Protein AF-A0A7S0RAH4-F1 (afdb_monomer)

Foldseek 3Di:
DVVVVVPPDPDDPVNVVVVVVVVVVVVVVVVPDDDPPPVVVVVVVVVVVVVVVVVVVVVLVLFAEQDQPDPLAFEEEQEPCQAALNLLLLQVSQVVRHAYEYEYQPPWGDPLSVVLSVVSHDPSRYHYDNDQLLPLVSLLSNLVSYPGQEYEYPFADDQQVVCQVPLVRRLSRQAVSLVSNLVSCVVNVHQYYEAEAAPLQLPDFPDPPDDPPRHRDHDTSNSVSRVNSVVVLVVSCVVPVSHFYHYDHDWAEADFDPVRSGHGDTDLVCLVSDDQRSLVVCCVVVVDVDRDQDFQCDPDPRSGDDTDYDYSNVVSVVVVVCVSPRDDDPDPPPDD

Solvent-accessible surface area (backbone atoms only — not comparable to full-atom values): 19051 Å² total; per-residue (Å²): 122,79,73,73,72,74,65,86,60,91,77,51,70,70,61,53,54,53,50,50,55,54,48,52,51,52,55,63,58,52,76,77,54,78,98,58,65,70,66,52,52,53,50,51,51,50,50,49,51,52,46,52,52,50,50,55,49,50,64,56,67,71,48,71,65,49,70,44,85,43,97,88,32,45,23,31,34,29,30,22,20,28,28,54,67,27,26,53,39,51,38,50,44,40,74,76,47,23,17,38,43,30,31,30,64,54,87,77,31,31,73,65,40,45,50,42,38,56,70,73,39,58,90,66,29,62,45,81,44,82,45,52,54,82,40,48,70,59,45,38,51,52,40,74,42,37,76,50,58,33,37,39,45,50,53,54,83,83,41,63,70,57,14,71,78,40,40,70,60,34,33,44,48,32,24,52,20,43,50,35,51,54,52,26,28,62,78,56,72,39,42,33,39,39,40,64,51,41,50,48,25,32,41,81,68,94,62,82,81,81,56,94,82,51,68,71,51,39,82,47,42,45,22,42,17,44,45,53,29,50,48,54,54,50,57,50,33,72,76,33,84,80,38,35,76,45,77,45,58,47,72,45,73,40,73,54,45,92,87,70,69,46,56,73,71,71,57,81,92,47,50,88,60,50,54,71,67,54,42,52,51,33,32,76,71,65,78,35,98,65,78,82,78,91,57,63,79,42,101,46,98,79,13,40,84,86,79,65,77,44,48,47,63,64,55,35,50,52,52,53,51,44,73,74,47,80,73,79,79,77,78,81,82,88,77,130

Organism: NCBI:txid1411642

Secondary structure (DSSP, 8-state):
--SGGGG-S---HHHHHHHHHHHHHHHHHHTTS-S-HHHHHHHHHHHHHHHHHHHHHHHHTT-PPPPPSSTT--EEEEETTTSHHHHHHHHHHHHTT-EEEEEE-SSS--HHHHHHHHHHSPTTSEEEEE--TT-HHHHHHHHHHS--SEEEE------HHHHHH-HHHHIIIIIIHHHHHHHHHHHTT--EEEEE--GGGG-S-SSSS--TTS-----SHHHHHHHHHHHHHHHHHHH-TT-EEEEE---EEE-B-TTSS-B----GGGGGGS-HHHHHHHHHTTSSSSPPPS-S-SSSTTSSPP--EEEHHHHHHHHHHHHH---PPPPP----

InterPro domains:
  IPR001509 NAD-dependent epimerase/dehydratase [PF01370] (76-329)
  IPR005886 UDP-glucose 4-epimerase [TIGR01179] (76-321)
  IPR036291 NAD(P)-binding domain superfamily [SSF51735] (74-328)

pLDDT: mean 84.67, std 19.69, range [25.89, 98.81]

Mean predicted aligned error: 11.7 Å

Sequence (336 aa):
MRLVRALRGQFSVRKLNRRWRQMQALIKASEKSGPRWTVQVGTVLLCVVLFVYAYSNTLSAGYGPLAPSSPQHMHVLVTGCAGFIGSHASLRLLEDGHAVTCVDNFSRGNKGAVRAVKKAAKPGRFQFVEADLGHYHEVESIFKSTQVDLVVHFAAVAYVGESMANPVQYYHNITANTVHVVKAMQAADVRRLIYSSTCATYGNPEILPITELTPTLPINPYGKAKLAAEQVVRDYAASNPDFKAAVLRYFNVYGADPAGRLGEYPQPELRSQGRISGACFDAALGFIDSLTIMGTQFPTRDGTCVRDYVHVTDLVDAHVTVAGHPSHPPPPSSLS

Radius of gyration: 24.49 Å; Cα contacts (8 Å, |Δi|>4): 477; chains: 1; bounding box: 43×86×6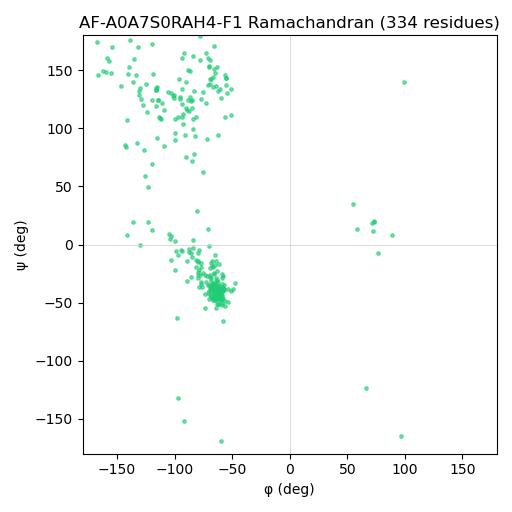4 Å

Structure (mmCIF, N/CA/C/O backbone):
data_AF-A0A7S0RAH4-F1
#
_entry.id   AF-A0A7S0RAH4-F1
#
loop_
_atom_site.group_PDB
_atom_site.id
_atom_site.type_symbol
_atom_site.label_atom_id
_atom_site.label_alt_id
_atom_site.label_comp_id
_atom_site.label_asym_id
_atom_site.label_entity_id
_atom_site.label_seq_id
_atom_site.pdbx_PDB_ins_code
_atom_site.Cartn_x
_atom_site.Cartn_y
_atom_site.Cartn_z
_atom_site.occupancy
_atom_site.B_iso_or_equiv
_atom_site.auth_seq_id
_atom_site.auth_comp_id
_atom_site.auth_asym_id
_atom_site.auth_atom_id
_atom_site.pdbx_PDB_model_num
ATOM 1 N N . MET A 1 1 ? -17.457 29.150 36.248 1.00 36.09 1 MET A N 1
ATOM 2 C CA . MET A 1 1 ? -18.452 28.140 35.800 1.00 36.09 1 MET A CA 1
ATOM 3 C C . MET A 1 1 ? -19.428 28.593 34.700 1.00 36.09 1 MET A C 1
ATOM 5 O O . MET A 1 1 ? -19.844 27.736 33.933 1.00 36.09 1 MET A O 1
ATOM 9 N N . ARG A 1 2 ? -19.771 29.885 34.524 1.00 25.89 2 ARG A N 1
ATOM 10 C CA . ARG A 1 2 ? -20.615 30.338 33.384 1.00 25.89 2 ARG A CA 1
ATOM 11 C C . ARG A 1 2 ? -19.888 30.435 32.025 1.00 25.89 2 ARG A C 1
ATOM 13 O O . ARG A 1 2 ? -20.542 30.360 30.995 1.00 25.89 2 ARG A O 1
ATOM 20 N N . LEU A 1 3 ? -18.552 30.513 32.010 1.00 27.61 3 LEU A N 1
ATOM 21 C CA . LEU A 1 3 ? -17.752 30.635 30.776 1.00 27.61 3 LEU A CA 1
ATOM 22 C C . LEU A 1 3 ? -17.587 29.307 30.004 1.00 27.61 3 LEU A C 1
ATOM 24 O O . LEU A 1 3 ? -17.430 29.309 28.789 1.00 27.61 3 LEU A O 1
ATOM 28 N N . VAL A 1 4 ? -17.673 28.166 30.697 1.00 29.66 4 VAL A N 1
ATOM 29 C CA . VAL A 1 4 ? -17.422 26.829 30.120 1.00 29.66 4 VAL A CA 1
ATOM 30 C C . VAL A 1 4 ? -18.630 26.302 29.327 1.00 29.66 4 VAL A C 1
ATOM 32 O O . VAL A 1 4 ? -18.470 25.520 28.395 1.00 29.66 4 VAL A O 1
ATOM 35 N N . ARG A 1 5 ? -19.850 26.785 29.610 1.00 28.94 5 ARG A N 1
ATOM 36 C CA . ARG A 1 5 ? -21.063 26.399 28.860 1.00 28.94 5 ARG A CA 1
ATOM 37 C C . ARG A 1 5 ? -21.199 27.081 27.491 1.00 28.94 5 ARG A C 1
ATOM 39 O O . ARG A 1 5 ? -21.952 26.587 26.660 1.00 28.94 5 ARG A O 1
ATOM 46 N N . ALA A 1 6 ? -20.461 28.159 27.221 1.00 32.00 6 ALA A N 1
ATOM 47 C CA . ALA A 1 6 ? -20.596 28.938 25.984 1.00 32.00 6 ALA A CA 1
ATOM 48 C C . ALA A 1 6 ? -19.797 28.388 24.779 1.00 32.00 6 ALA A C 1
ATOM 50 O O . ALA A 1 6 ? -19.883 28.945 23.687 1.00 32.00 6 ALA A O 1
ATOM 51 N N . LEU A 1 7 ? -19.014 27.314 24.949 1.00 35.41 7 LEU A N 1
ATOM 52 C CA . LEU A 1 7 ? -18.057 26.837 23.935 1.00 35.41 7 LEU A CA 1
ATOM 53 C C . LEU A 1 7 ? -18.511 25.603 23.129 1.00 35.41 7 LEU A C 1
ATOM 55 O O . LEU A 1 7 ? -17.747 25.111 22.307 1.00 35.41 7 LEU A O 1
ATOM 59 N N . ARG A 1 8 ? -19.758 25.134 23.278 1.00 32.84 8 ARG A N 1
ATOM 60 C CA . ARG A 1 8 ? -20.316 23.984 22.524 1.00 32.84 8 ARG A CA 1
ATOM 61 C C . ARG A 1 8 ? -20.795 24.313 21.093 1.00 32.84 8 ARG A C 1
ATOM 63 O O . ARG A 1 8 ? -21.714 23.678 20.590 1.00 32.84 8 ARG A O 1
ATOM 70 N N . GLY A 1 9 ? -20.210 25.307 20.429 1.00 38.31 9 GLY A N 1
ATOM 71 C CA . GLY A 1 9 ? -20.523 25.625 19.030 1.00 38.31 9 GLY A CA 1
ATOM 72 C C . GLY A 1 9 ? -19.397 25.180 18.102 1.00 38.31 9 GLY A C 1
ATOM 73 O O . GLY A 1 9 ? -18.248 25.520 18.362 1.00 38.31 9 GLY A O 1
ATOM 74 N N . GLN A 1 10 ? -19.710 24.465 17.015 1.00 44.38 10 GLN A N 1
ATOM 75 C CA . GLN A 1 10 ? -18.749 24.125 15.955 1.00 44.38 10 GLN A CA 1
ATOM 76 C C . GLN A 1 10 ? -18.008 25.388 15.479 1.00 44.38 10 GLN A C 1
ATOM 78 O O . GLN A 1 10 ? -18.588 26.296 14.871 1.00 44.38 10 GLN A O 1
ATOM 83 N N . PHE A 1 11 ? -16.711 25.473 15.771 1.00 47.88 11 PHE A N 1
ATOM 84 C CA . PHE A 1 11 ? -15.881 26.590 15.343 1.00 47.88 11 PHE A CA 1
ATOM 85 C C . PHE A 1 11 ? -15.390 26.348 13.913 1.00 47.88 11 PHE A C 1
ATOM 87 O O . PHE A 1 11 ? -14.521 25.525 13.661 1.00 47.88 11 PHE A O 1
ATOM 94 N N . SER A 1 12 ? -15.931 27.105 12.957 1.00 50.56 12 SER A N 1
ATOM 95 C CA . SER A 1 12 ? -15.357 27.198 11.610 1.00 50.56 12 SER A CA 1
ATOM 96 C C . SER A 1 12 ? -13.961 27.834 11.675 1.00 50.56 12 SER A C 1
ATOM 98 O O . SER A 1 12 ? -13.792 28.879 12.311 1.00 50.56 12 SER A O 1
ATOM 100 N N . VAL A 1 13 ? -12.989 27.273 10.946 1.00 46.00 13 VAL A N 1
ATOM 101 C CA . VAL A 1 13 ? -11.612 27.796 10.785 1.00 46.00 13 VAL A CA 1
ATOM 102 C C . VAL A 1 13 ? -11.598 29.299 10.450 1.00 46.00 13 VAL A C 1
ATOM 104 O O . VAL A 1 13 ? -10.759 30.054 10.942 1.00 46.00 13 VAL A O 1
ATOM 107 N N . ARG A 1 14 ? -12.600 29.790 9.703 1.00 47.66 14 ARG A N 1
ATOM 108 C CA . ARG A 1 14 ? -12.765 31.223 9.393 1.00 47.66 14 ARG A CA 1
ATOM 109 C C . ARG A 1 14 ? -13.044 32.089 10.631 1.00 47.66 14 ARG A C 1
ATOM 111 O O . ARG A 1 14 ? -12.524 33.201 10.721 1.00 47.66 14 ARG A O 1
ATOM 118 N N . LYS A 1 15 ? -13.832 31.604 11.600 1.00 51.72 15 LYS A N 1
ATOM 119 C CA . LYS A 1 15 ? -14.081 32.310 12.875 1.00 51.72 15 LYS A CA 1
ATOM 120 C C . LYS A 1 15 ? -12.837 32.306 13.767 1.00 51.72 15 LYS A C 1
ATOM 122 O O . LYS A 1 15 ? -12.588 33.305 14.441 1.00 51.72 15 LYS A O 1
ATOM 127 N N . LEU A 1 16 ? -12.050 31.228 13.731 1.00 51.34 16 LEU A N 1
ATOM 128 C CA . LEU A 1 16 ? -10.800 31.111 14.484 1.00 51.34 16 LEU A CA 1
ATOM 129 C C . LEU A 1 16 ? -9.746 32.109 13.975 1.00 51.34 16 LEU A C 1
ATOM 131 O O . LEU A 1 16 ? -9.209 32.888 14.759 1.00 51.34 16 LEU A O 1
ATOM 135 N N . ASN A 1 17 ? -9.563 32.197 12.653 1.00 56.25 17 ASN A N 1
ATOM 136 C CA . ASN A 1 17 ? -8.647 33.160 12.028 1.00 56.25 17 ASN A CA 1
ATOM 137 C C . ASN A 1 17 ? -9.041 34.621 12.293 1.00 56.25 17 ASN A C 1
ATOM 139 O O . ASN A 1 17 ? -8.177 35.477 12.483 1.00 56.25 17 ASN A O 1
ATOM 143 N N . ARG A 1 18 ? -10.343 34.928 12.348 1.00 61.72 18 ARG A N 1
ATOM 144 C CA . ARG A 1 18 ? -10.825 36.275 12.697 1.00 61.72 18 ARG A CA 1
ATOM 145 C C . ARG A 1 18 ? -10.522 36.630 14.157 1.00 61.72 18 ARG A C 1
ATOM 147 O O . ARG A 1 18 ? -10.090 37.749 14.423 1.00 61.72 18 ARG A O 1
ATOM 154 N N . ARG A 1 19 ? -10.697 35.681 15.083 1.00 62.91 19 ARG A N 1
ATOM 155 C CA . ARG A 1 19 ? -10.338 35.856 16.500 1.00 62.91 19 ARG A CA 1
ATOM 156 C C . ARG A 1 19 ? -8.827 35.988 16.700 1.00 62.91 19 ARG A C 1
ATOM 158 O O . ARG A 1 19 ? -8.411 36.817 17.499 1.00 62.91 19 ARG A O 1
ATOM 165 N N . TRP A 1 20 ? -8.015 35.268 15.924 1.00 59.72 20 TRP A N 1
ATOM 166 C CA . TRP A 1 20 ? -6.555 35.410 15.940 1.00 59.72 20 TRP A CA 1
ATOM 167 C C . TRP A 1 20 ? -6.098 36.818 15.538 1.00 59.72 20 TRP A C 1
ATOM 169 O O . TRP A 1 20 ? -5.292 37.427 16.235 1.00 59.72 20 TRP A O 1
ATOM 179 N N . ARG A 1 21 ? -6.677 37.396 14.475 1.00 69.88 21 ARG A N 1
ATOM 180 C CA . ARG A 1 21 ? -6.375 38.783 14.071 1.00 69.88 21 ARG A CA 1
ATOM 181 C C . ARG A 1 21 ? -6.783 39.808 15.133 1.00 69.88 21 ARG A C 1
ATOM 183 O O . ARG A 1 21 ? -6.038 40.752 15.378 1.00 69.88 21 ARG A O 1
ATOM 190 N N . GLN A 1 22 ? -7.933 39.614 15.784 1.00 64.06 22 GLN A N 1
ATOM 191 C CA . GLN A 1 22 ? -8.356 40.461 16.908 1.00 64.06 22 GLN A CA 1
ATOM 192 C C . GLN A 1 22 ? -7.401 40.336 18.104 1.00 64.06 22 GLN A C 1
ATOM 194 O O . GLN A 1 22 ? -7.089 41.333 18.745 1.00 64.06 22 GLN A O 1
ATOM 199 N N . MET A 1 23 ? -6.885 39.135 18.365 1.00 58.66 23 MET A N 1
ATOM 200 C CA . MET A 1 23 ? -5.932 38.890 19.446 1.00 58.66 23 MET A CA 1
ATOM 201 C C . MET A 1 23 ? -4.558 39.511 19.162 1.00 58.66 23 MET A C 1
ATOM 203 O O . MET A 1 23 ? -3.987 40.140 20.045 1.00 58.66 23 MET A O 1
ATOM 207 N N . GLN A 1 24 ? -4.068 39.446 17.919 1.00 66.81 24 GLN A N 1
ATOM 208 C CA . GLN A 1 24 ? -2.845 40.149 17.513 1.00 66.81 24 GLN A CA 1
ATOM 209 C C . GLN A 1 24 ? -2.966 41.673 17.647 1.00 66.81 24 GLN A C 1
ATOM 211 O O . GLN A 1 24 ? -2.002 42.337 18.025 1.00 66.81 24 GLN A O 1
ATOM 216 N N . ALA A 1 25 ? -4.151 42.231 17.384 1.00 67.31 25 ALA A N 1
ATOM 217 C CA . ALA A 1 25 ? -4.410 43.653 17.594 1.00 67.31 25 ALA A CA 1
ATOM 218 C C . ALA A 1 25 ? -4.370 44.038 19.086 1.00 67.31 25 ALA A C 1
ATOM 220 O O . ALA A 1 25 ? -3.831 45.088 19.424 1.00 67.31 25 ALA A O 1
ATOM 221 N N . LEU A 1 26 ? -4.879 43.180 19.978 1.00 58.69 26 LEU A N 1
ATOM 222 C CA . LEU A 1 26 ? -4.820 43.396 21.429 1.00 58.69 26 LEU A CA 1
ATOM 223 C C . LEU A 1 26 ? -3.389 43.290 21.980 1.00 58.69 26 LEU A C 1
ATOM 225 O O . LEU A 1 26 ? -3.010 44.104 22.816 1.00 58.69 26 LEU A O 1
ATOM 229 N N . ILE A 1 27 ? -2.583 42.354 21.465 1.00 60.25 27 ILE A N 1
ATOM 230 C CA . ILE A 1 27 ? -1.160 42.209 21.827 1.00 60.25 27 ILE A CA 1
ATOM 231 C C . ILE A 1 27 ? -0.364 43.457 21.405 1.00 60.25 27 ILE A C 1
ATOM 233 O O . ILE A 1 27 ? 0.370 44.025 22.211 1.00 60.25 27 ILE A O 1
ATOM 237 N N . LYS A 1 28 ? -0.583 43.961 20.182 1.00 62.81 28 LYS A N 1
ATOM 238 C CA . LYS A 1 28 ? 0.038 45.216 19.715 1.00 62.81 28 LYS A CA 1
ATOM 239 C C . LYS A 1 28 ? -0.413 46.446 20.507 1.00 62.81 28 LYS A C 1
ATOM 241 O O . LYS A 1 28 ? 0.347 47.399 20.651 1.00 62.81 28 LYS A O 1
ATOM 246 N N . ALA A 1 29 ? -1.651 46.458 21.003 1.00 58.03 29 ALA A N 1
ATOM 247 C CA . ALA A 1 29 ? -2.152 47.551 21.833 1.00 58.03 29 ALA A CA 1
ATOM 248 C C . ALA A 1 29 ? -1.536 47.540 23.244 1.00 58.03 29 ALA A C 1
ATOM 250 O O . ALA A 1 29 ? -1.323 48.611 23.811 1.00 58.03 29 ALA A O 1
ATOM 251 N N . SER A 1 30 ? -1.207 46.363 23.796 1.00 54.47 30 SER A N 1
ATOM 252 C CA . SER A 1 30 ? -0.588 46.250 25.124 1.00 54.47 30 SER A CA 1
ATOM 253 C C . SER A 1 30 ? 0.883 46.672 25.172 1.00 54.47 30 SER A C 1
ATOM 255 O O . SER A 1 30 ? 1.326 47.144 26.215 1.00 54.47 30 SER A O 1
ATOM 257 N N . GLU A 1 31 ? 1.616 46.592 24.056 1.00 57.03 31 GLU A N 1
ATOM 258 C CA . GLU A 1 31 ? 3.021 47.039 23.961 1.00 57.03 31 GLU A CA 1
ATOM 259 C C . GLU A 1 31 ? 3.196 48.560 24.149 1.00 57.03 31 GLU A C 1
ATOM 261 O O . GLU A 1 31 ? 4.295 49.022 24.447 1.00 57.03 31 GLU A O 1
ATOM 266 N N . LYS A 1 32 ? 2.124 49.359 24.019 1.00 55.84 32 LYS A N 1
ATOM 267 C CA . LYS A 1 32 ? 2.171 50.827 24.170 1.00 55.84 32 LYS A CA 1
ATOM 268 C C . LYS A 1 32 ? 1.987 51.337 25.605 1.00 55.84 32 LYS A C 1
ATOM 270 O O . LYS A 1 32 ? 2.117 52.537 25.831 1.00 55.84 32 LYS A O 1
ATOM 275 N N . SER A 1 33 ? 1.680 50.476 26.573 1.00 50.44 33 SER A N 1
ATOM 276 C CA . SER A 1 33 ? 1.433 50.875 27.966 1.00 50.44 33 SER A CA 1
ATOM 277 C C . SER A 1 33 ? 2.510 50.317 28.899 1.00 50.44 33 SER A C 1
ATOM 279 O O . SER A 1 33 ? 2.719 49.109 28.922 1.00 50.44 33 SER A O 1
ATOM 281 N N . GLY A 1 34 ? 3.171 51.197 29.664 1.00 55.34 34 GLY A N 1
ATOM 282 C CA . GLY A 1 34 ? 4.210 50.870 30.655 1.00 55.34 34 GLY A CA 1
ATOM 283 C C . GLY A 1 34 ? 3.766 49.939 31.806 1.00 55.34 34 GLY A C 1
ATOM 284 O O . GLY A 1 34 ? 2.707 49.316 31.757 1.00 55.34 34 GLY A O 1
ATOM 285 N N . PRO A 1 35 ? 4.592 49.785 32.856 1.00 51.91 35 PRO A N 1
ATOM 286 C CA . PRO A 1 35 ? 5.020 48.493 33.377 1.00 51.91 35 PRO A CA 1
ATOM 287 C C . PRO A 1 35 ? 3.904 47.733 34.113 1.00 51.91 35 PRO A C 1
ATOM 289 O O . PRO A 1 35 ? 3.744 47.824 35.327 1.00 51.91 35 PRO A O 1
ATOM 292 N N . ARG A 1 36 ? 3.168 46.905 33.367 1.00 51.34 36 ARG A N 1
ATOM 293 C CA . ARG A 1 36 ? 2.329 45.800 33.869 1.00 51.34 36 ARG A CA 1
ATOM 294 C C . ARG A 1 36 ? 2.756 44.478 33.214 1.00 51.34 36 ARG A C 1
ATOM 296 O O . ARG A 1 36 ? 1.940 43.723 32.693 1.00 51.34 36 ARG A O 1
ATOM 303 N N . TRP A 1 37 ? 4.060 44.208 33.232 1.00 48.69 37 TRP A N 1
ATOM 304 C CA . TRP A 1 37 ? 4.682 43.111 32.480 1.00 48.69 37 TRP A CA 1
ATOM 305 C C . TRP A 1 37 ? 4.285 41.703 32.962 1.00 48.69 37 TRP A C 1
ATOM 307 O O . TRP A 1 37 ? 4.131 40.798 32.148 1.00 48.69 37 TRP A O 1
ATOM 317 N N . THR A 1 38 ? 4.032 41.491 34.256 1.00 51.56 38 THR A N 1
ATOM 318 C CA . THR A 1 38 ? 3.777 40.143 34.809 1.00 51.56 38 THR A CA 1
ATOM 319 C C . THR A 1 38 ? 2.375 39.596 34.515 1.00 51.56 38 THR A C 1
ATOM 321 O O . THR A 1 38 ? 2.226 38.412 34.219 1.00 51.56 38 THR A O 1
ATOM 324 N N . VAL A 1 39 ? 1.339 40.442 34.521 1.00 53.25 39 VAL A N 1
ATOM 325 C CA . VAL A 1 39 ? -0.051 40.012 34.249 1.00 53.25 39 VAL A CA 1
ATOM 326 C C . VAL A 1 39 ? -0.288 39.797 32.748 1.00 53.25 39 VAL A C 1
ATOM 328 O O . VAL A 1 39 ? -1.044 38.905 32.351 1.00 53.25 39 VAL A O 1
ATOM 331 N N . GLN A 1 40 ? 0.388 40.571 31.894 1.00 56.25 40 GLN A N 1
ATOM 332 C CA . GLN A 1 40 ? 0.255 40.459 30.440 1.00 56.25 40 GLN A CA 1
ATOM 333 C C . GLN A 1 40 ? 0.945 39.204 29.895 1.00 56.25 40 GLN A C 1
ATOM 335 O O . GLN A 1 40 ? 0.328 38.483 29.114 1.00 56.25 40 GLN A O 1
ATOM 340 N N . VAL A 1 41 ? 2.150 38.864 30.373 1.00 59.44 41 VAL A N 1
ATOM 341 C CA . VAL A 1 41 ? 2.845 37.630 29.958 1.00 59.44 41 VAL A CA 1
ATOM 342 C C . VAL A 1 41 ? 2.056 36.385 30.368 1.00 59.44 41 VAL A C 1
ATOM 344 O O . VAL A 1 41 ? 1.854 35.502 29.538 1.00 59.44 41 VAL A O 1
ATOM 347 N N . GLY A 1 42 ? 1.521 36.335 31.595 1.00 66.06 42 GLY A N 1
ATOM 348 C CA . GLY A 1 42 ? 0.694 35.208 32.047 1.00 66.06 42 GLY A CA 1
ATOM 349 C C . GLY A 1 42 ? -0.586 35.027 31.222 1.00 66.06 42 GLY A C 1
ATOM 350 O O . GLY A 1 42 ? -0.960 33.903 30.891 1.00 66.06 42 GLY A O 1
ATOM 351 N N . THR A 1 43 ? -1.224 36.130 30.819 1.00 71.00 43 THR A N 1
ATOM 352 C CA . THR A 1 43 ? -2.435 36.095 29.982 1.00 71.00 43 THR A CA 1
ATOM 353 C C . THR A 1 43 ? -2.120 35.648 28.554 1.00 71.00 43 THR A C 1
ATOM 355 O O . THR A 1 43 ? -2.853 34.837 27.991 1.00 71.00 43 THR A O 1
ATOM 358 N N . VAL A 1 44 ? -1.016 36.124 27.971 1.00 73.31 44 VAL A N 1
ATOM 359 C CA . VAL A 1 44 ? -0.561 35.698 26.638 1.00 73.31 44 VAL A CA 1
ATOM 360 C C . VAL A 1 44 ? -0.194 34.215 26.649 1.00 73.31 44 VAL A C 1
ATOM 362 O O . VAL A 1 44 ? -0.651 33.480 25.778 1.00 73.31 44 VAL A O 1
ATOM 365 N N . LEU A 1 45 ? 0.546 33.752 27.661 1.00 73.69 45 LEU A N 1
ATOM 366 C CA . LEU A 1 45 ? 0.928 32.347 27.795 1.00 73.69 45 LEU A CA 1
ATOM 367 C C . LEU A 1 45 ? -0.305 31.447 27.957 1.00 73.69 45 LEU A C 1
ATOM 369 O O . LEU A 1 45 ? -0.420 30.437 27.269 1.00 73.69 45 LEU A O 1
ATOM 373 N N . LEU A 1 46 ? -1.272 31.847 28.790 1.00 75.75 46 LEU A N 1
ATOM 374 C CA . LEU A 1 46 ? -2.533 31.123 28.960 1.00 75.75 46 LEU A CA 1
ATOM 375 C C . LEU A 1 46 ? -3.347 31.087 27.659 1.00 75.75 46 LEU A C 1
ATOM 377 O O . LEU A 1 46 ? -3.890 30.044 27.309 1.00 75.75 46 LEU A O 1
ATOM 381 N N . CYS A 1 47 ? -3.410 32.190 26.911 1.00 76.38 47 CYS A N 1
ATOM 382 C CA . CYS A 1 47 ? -4.077 32.236 25.610 1.00 76.38 47 CYS A CA 1
ATOM 383 C C . CYS A 1 47 ? -3.3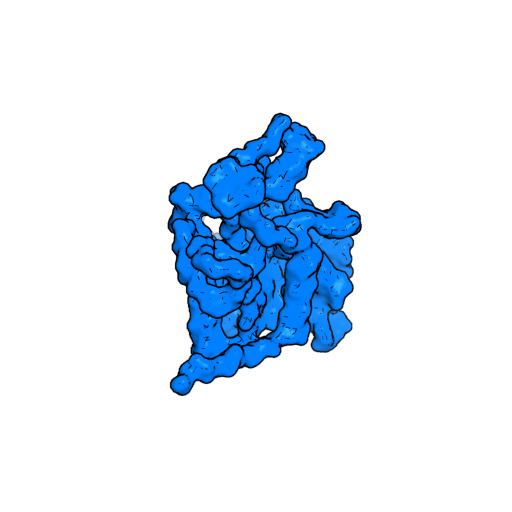82 31.349 24.571 1.00 76.38 47 CYS A C 1
ATOM 385 O O . CYS A 1 47 ? -4.074 30.693 23.795 1.00 76.38 47 CYS A O 1
ATOM 387 N N . VAL A 1 48 ? -2.047 31.287 24.564 1.00 78.12 48 VAL A N 1
ATOM 388 C CA . VAL A 1 48 ? -1.281 30.379 23.696 1.00 78.12 48 VAL A CA 1
ATOM 389 C C . VAL A 1 48 ? -1.536 28.927 24.090 1.00 78.12 48 VAL A C 1
ATOM 391 O O . VAL A 1 48 ? -1.843 28.123 23.220 1.00 78.12 48 VAL A O 1
ATOM 394 N N . VAL A 1 49 ? -1.511 28.592 25.382 1.00 77.38 49 VAL A N 1
ATOM 395 C CA . VAL A 1 49 ? -1.813 27.237 25.872 1.00 77.38 49 VAL A CA 1
ATOM 396 C C . VAL A 1 49 ? -3.248 26.839 25.533 1.00 77.38 49 VAL A C 1
ATOM 398 O O . VAL A 1 49 ? -3.470 25.746 25.025 1.00 77.38 49 VAL A O 1
ATOM 401 N N . LEU A 1 50 ? -4.225 27.724 25.742 1.00 73.69 50 LEU A N 1
ATOM 402 C CA . LEU A 1 50 ? -5.620 27.473 25.379 1.00 73.69 50 LEU A CA 1
ATOM 403 C C . LEU A 1 50 ? -5.812 27.373 23.865 1.00 73.69 50 LEU A C 1
ATOM 405 O O . LEU A 1 50 ? -6.652 26.599 23.418 1.00 73.69 50 LEU A O 1
ATOM 409 N N . PHE A 1 51 ? -5.045 28.125 23.074 1.00 74.56 51 PHE A N 1
ATOM 410 C CA . PHE A 1 51 ? -5.070 28.037 21.619 1.00 74.56 51 PHE A CA 1
ATOM 411 C C . PHE A 1 51 ? -4.463 26.724 21.133 1.00 74.56 51 PHE A C 1
ATOM 413 O O . PHE A 1 51 ? -5.100 26.044 20.340 1.00 74.56 51 PHE A O 1
ATOM 420 N N . VAL A 1 52 ? -3.297 26.325 21.646 1.00 71.12 52 VAL A N 1
ATOM 421 C CA . VAL A 1 52 ? -2.674 25.027 21.355 1.00 71.12 52 VAL A CA 1
ATOM 422 C C . VAL A 1 52 ? -3.607 23.898 21.788 1.00 71.12 52 VAL A C 1
ATOM 424 O O . VAL A 1 52 ? -3.894 23.017 20.992 1.00 71.12 52 VAL A O 1
ATOM 427 N N . TYR A 1 53 ? -4.181 23.965 22.990 1.00 65.69 53 TYR A N 1
ATOM 428 C CA . TYR A 1 53 ? -5.131 22.970 23.486 1.00 65.69 53 TYR A CA 1
ATOM 429 C C . TYR A 1 53 ? -6.407 22.901 22.636 1.00 65.69 53 TYR A C 1
ATOM 431 O O . TYR A 1 53 ? -6.860 21.814 22.284 1.00 65.69 53 TYR A O 1
ATOM 439 N N . ALA A 1 54 ? -6.982 24.046 22.257 1.00 60.97 54 ALA A N 1
ATOM 440 C CA . ALA A 1 54 ? -8.152 24.094 21.386 1.00 60.97 54 ALA A CA 1
ATOM 441 C C . ALA A 1 54 ? -7.829 23.609 19.968 1.00 60.97 54 ALA A C 1
ATOM 443 O O . ALA A 1 54 ? -8.645 22.909 19.379 1.00 60.97 54 ALA A O 1
ATOM 444 N N . TYR A 1 55 ? -6.657 23.938 19.424 1.00 64.25 55 TYR A N 1
ATOM 445 C CA . TYR A 1 55 ? -6.215 23.504 18.100 1.00 64.25 55 TYR A CA 1
ATOM 446 C C . TYR A 1 55 ? -5.948 21.996 18.072 1.00 64.25 55 TYR A C 1
ATOM 448 O O . TYR A 1 55 ? -6.484 21.309 17.206 1.00 64.25 55 TYR A O 1
ATOM 456 N N . SER A 1 56 ? -5.250 21.460 19.079 1.00 53.56 56 SER A N 1
ATOM 457 C CA . SER A 1 56 ? -5.057 20.019 19.273 1.00 53.56 56 SER A CA 1
ATOM 458 C C . SER A 1 56 ? -6.390 19.285 19.428 1.00 53.56 56 SER A C 1
ATOM 460 O O . SER A 1 56 ? -6.609 18.279 18.765 1.00 53.56 56 SER A O 1
ATOM 462 N N . ASN A 1 57 ? -7.340 19.819 20.207 1.00 45.34 57 ASN A N 1
ATOM 463 C CA . ASN A 1 57 ? -8.679 19.229 20.305 1.00 45.34 57 ASN A CA 1
ATOM 464 C C . ASN A 1 57 ? -9.503 19.373 19.022 1.00 45.34 57 ASN A C 1
ATOM 466 O O . ASN A 1 57 ? -10.382 18.556 18.789 1.00 45.34 57 ASN A O 1
ATOM 470 N N . THR A 1 58 ? -9.254 20.385 18.189 1.00 46.56 58 THR A N 1
ATOM 471 C CA . THR A 1 58 ? -9.951 20.541 16.901 1.00 46.56 58 THR A CA 1
ATOM 472 C C . THR A 1 58 ? -9.387 19.579 15.852 1.00 46.56 58 THR A C 1
ATOM 474 O O . THR A 1 58 ? -10.155 19.056 15.050 1.00 46.56 58 THR A O 1
ATOM 477 N N . LEU A 1 59 ? -8.082 19.285 15.901 1.00 47.12 59 LEU A N 1
ATOM 478 C CA . LEU A 1 59 ? -7.469 18.191 15.142 1.00 47.12 59 LEU A CA 1
ATOM 479 C C . LEU A 1 59 ? -8.036 16.834 15.584 1.00 47.12 59 LEU A C 1
ATOM 481 O O . LEU A 1 59 ? -8.423 16.040 14.734 1.00 47.12 59 LEU A O 1
ATOM 485 N N . SER A 1 60 ? -8.209 16.610 16.891 1.00 40.72 60 SER A N 1
ATOM 486 C CA . SER A 1 60 ? -8.872 15.405 17.412 1.00 40.72 60 SER A CA 1
ATOM 487 C C . SER A 1 60 ? -10.377 15.351 17.104 1.00 40.72 60 SER A C 1
ATOM 489 O O . SER A 1 60 ? -10.925 14.274 16.906 1.00 40.72 60 SER A O 1
ATOM 491 N N . ALA A 1 61 ? -11.067 16.495 17.022 1.00 40.09 61 ALA A N 1
ATOM 492 C CA . ALA A 1 61 ? -12.511 16.571 16.763 1.00 40.09 61 ALA A CA 1
ATOM 493 C C . ALA A 1 61 ? -12.899 16.393 15.281 1.00 40.09 61 ALA A C 1
ATOM 495 O O . ALA A 1 61 ? -14.089 16.362 14.965 1.00 40.09 61 ALA A O 1
ATOM 496 N N . GLY A 1 62 ? -11.925 16.287 14.371 1.00 40.22 62 GLY A N 1
ATOM 497 C CA . GLY A 1 62 ? -12.161 15.983 12.956 1.00 40.22 62 GLY A CA 1
ATOM 498 C C . GLY A 1 62 ? -12.402 14.498 12.669 1.00 40.22 62 GLY A C 1
ATOM 499 O O . GLY A 1 62 ? -12.903 14.162 11.592 1.00 40.22 62 GLY A O 1
ATOM 500 N N . TYR A 1 63 ? -12.086 13.619 13.626 1.00 48.19 63 TYR A N 1
ATOM 501 C CA . TYR A 1 63 ? -12.148 12.176 13.446 1.00 48.19 63 TYR A CA 1
ATOM 502 C C . TYR A 1 63 ? -13.213 11.559 14.359 1.00 48.19 63 TYR A C 1
ATOM 504 O O . TYR A 1 63 ? -12.973 11.282 15.528 1.00 48.19 63 TYR A O 1
ATOM 512 N N . GLY A 1 64 ? -14.436 11.422 13.840 1.00 49.94 64 GLY A N 1
ATOM 513 C CA . GLY A 1 64 ? -15.504 10.679 14.514 1.00 49.94 64 GLY A CA 1
ATOM 514 C C . GLY A 1 64 ? -15.465 9.193 14.138 1.00 49.94 64 GLY A C 1
ATOM 515 O O . GLY A 1 64 ? -15.071 8.885 13.010 1.00 49.94 64 GLY A O 1
ATOM 516 N N . PRO A 1 65 ? -15.894 8.279 15.029 1.00 56.97 65 PRO A N 1
ATOM 517 C CA . PRO A 1 65 ? -15.951 6.854 14.722 1.00 56.97 65 PRO A CA 1
ATOM 518 C C . PRO A 1 65 ? -16.923 6.598 13.562 1.00 56.97 65 PRO A C 1
ATOM 520 O O . PRO A 1 65 ? -18.047 7.108 13.560 1.00 56.97 65 PRO A O 1
ATOM 523 N N . LEU A 1 66 ? -16.497 5.812 12.569 1.00 64.69 66 LEU A N 1
ATOM 524 C CA . LEU A 1 66 ? -17.388 5.334 11.514 1.00 64.69 66 LEU A CA 1
ATOM 525 C C . LEU A 1 66 ? -18.075 4.069 12.040 1.00 64.69 66 LEU A C 1
ATOM 527 O O . LEU A 1 66 ? -17.417 3.078 12.325 1.00 64.69 66 LEU A O 1
ATOM 531 N N . ALA A 1 67 ? -19.398 4.082 12.185 1.00 57.06 67 ALA A N 1
ATOM 532 C CA . ALA A 1 67 ? -20.126 2.926 12.711 1.00 57.06 67 ALA A CA 1
ATOM 533 C C . ALA A 1 67 ? -20.455 1.933 11.583 1.00 57.06 67 ALA A C 1
ATOM 535 O O . ALA A 1 67 ? -21.108 2.349 10.618 1.00 57.06 67 ALA A O 1
ATOM 536 N N . PRO A 1 68 ? -20.044 0.650 11.660 1.00 58.06 68 PRO A N 1
ATOM 537 C CA . PRO A 1 68 ? -20.464 -0.386 10.721 1.00 58.06 68 PRO A CA 1
ATOM 538 C C . PRO A 1 68 ? -21.986 -0.522 10.624 1.00 58.06 68 PRO A C 1
ATOM 540 O O . PRO A 1 68 ? -22.690 -0.376 11.617 1.00 58.06 68 PRO A O 1
ATOM 543 N N . SER A 1 69 ? -22.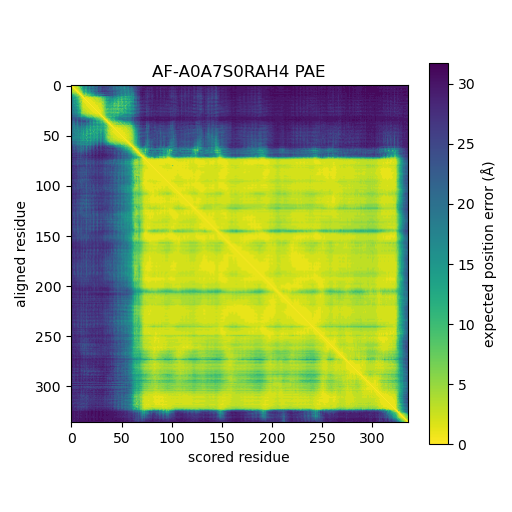515 -0.798 9.427 1.00 51.56 69 SER A N 1
ATOM 544 C CA . SER A 1 69 ? -23.969 -0.938 9.229 1.00 51.56 69 SER A CA 1
ATOM 545 C C . SER A 1 69 ? -24.533 -2.302 9.654 1.00 51.56 69 SER A C 1
ATOM 547 O O . SER A 1 69 ? -25.749 -2.472 9.653 1.00 51.56 69 SER A O 1
ATOM 549 N N . SER A 1 70 ? -23.678 -3.265 10.012 1.00 53.78 70 SER A N 1
ATOM 550 C CA . SER A 1 70 ? -24.046 -4.586 10.534 1.00 53.78 70 SER A CA 1
ATOM 551 C C . SER A 1 70 ? -22.861 -5.186 11.319 1.00 53.78 70 SER A C 1
ATOM 553 O O . SER A 1 70 ? -21.725 -4.772 11.080 1.00 53.78 70 SER A O 1
ATOM 555 N N . PRO A 1 71 ? -23.071 -6.179 12.207 1.00 55.38 71 PRO A N 1
ATOM 556 C CA . PRO A 1 71 ? -21.985 -6.889 12.900 1.00 55.38 71 PRO A CA 1
ATOM 557 C C . PRO A 1 71 ? -21.073 -7.712 11.969 1.00 55.38 71 PRO A C 1
ATOM 559 O O . PRO A 1 71 ? -20.040 -8.202 12.410 1.00 55.38 71 PRO A O 1
ATOM 562 N N . GLN A 1 72 ? -21.434 -7.865 10.690 1.00 66.38 72 GLN A N 1
ATOM 563 C CA . GLN A 1 72 ? -20.582 -8.480 9.664 1.00 66.38 72 GLN A CA 1
ATOM 564 C C . GLN A 1 72 ? -19.684 -7.449 8.962 1.00 66.38 72 GLN A C 1
ATOM 566 O O . GLN A 1 72 ? -18.739 -7.814 8.264 1.00 66.38 72 GLN A O 1
ATOM 571 N N . HIS A 1 73 ? -19.963 -6.152 9.123 1.00 84.81 73 HIS A N 1
ATOM 572 C CA . HIS A 1 73 ? -19.175 -5.091 8.519 1.00 84.81 73 HIS A CA 1
ATOM 573 C C . HIS A 1 73 ? -18.095 -4.605 9.486 1.00 84.81 73 HIS A C 1
ATOM 575 O O . HIS A 1 73 ? -18.366 -4.304 10.640 1.00 84.81 73 HIS A O 1
ATOM 581 N N . MET A 1 74 ? -16.877 -4.468 8.975 1.00 92.69 74 MET A N 1
ATOM 582 C CA . MET A 1 74 ? -15.743 -3.903 9.697 1.00 92.69 74 MET A CA 1
ATOM 583 C C . MET A 1 74 ? -15.589 -2.399 9.450 1.00 92.69 74 MET A C 1
ATOM 585 O O . MET A 1 74 ? -16.049 -1.859 8.434 1.00 92.69 74 MET A O 1
ATOM 589 N N . HIS A 1 75 ? -14.874 -1.737 10.350 1.00 95.69 75 HIS A N 1
ATOM 590 C CA . HIS A 1 75 ? -14.161 -0.494 10.103 1.00 95.69 75 HIS A CA 1
ATOM 591 C C . HIS A 1 75 ? -12.710 -0.818 9.731 1.00 95.69 75 HIS A C 1
ATOM 593 O O . HIS A 1 75 ? -11.905 -1.249 10.554 1.00 95.69 75 HIS A O 1
ATOM 599 N N . VAL A 1 76 ? -12.374 -0.595 8.462 1.00 97.75 76 VAL A N 1
ATOM 600 C CA . VAL A 1 76 ? -11.055 -0.864 7.894 1.00 97.75 76 VAL A CA 1
ATOM 601 C C . VAL A 1 76 ? -10.243 0.426 7.792 1.00 97.75 76 VAL A C 1
ATOM 603 O O . VAL A 1 76 ? -10.678 1.404 7.181 1.00 97.75 76 VAL A O 1
ATOM 606 N N . LEU A 1 77 ? -9.040 0.433 8.358 1.00 98.56 77 LEU A N 1
ATOM 607 C CA . LEU A 1 77 ? -8.058 1.486 8.125 1.00 98.56 77 LEU A CA 1
ATOM 608 C C . LEU A 1 77 ? -7.188 1.093 6.931 1.00 98.56 77 LEU A C 1
ATOM 610 O O . LEU A 1 77 ? -6.482 0.087 6.970 1.00 98.56 77 LEU A O 1
ATOM 614 N N . VAL A 1 78 ? -7.232 1.888 5.864 1.00 98.75 78 VAL A N 1
ATOM 615 C CA . VAL A 1 78 ? -6.483 1.641 4.628 1.00 98.75 78 VAL A CA 1
ATOM 616 C C . VAL A 1 78 ? -5.412 2.710 4.478 1.00 98.75 78 VAL A C 1
ATOM 618 O O . VAL A 1 78 ? -5.718 3.867 4.180 1.00 98.75 78 VAL A O 1
ATOM 621 N N . THR A 1 79 ? -4.144 2.342 4.665 1.00 98.81 79 THR A N 1
ATOM 622 C CA . THR A 1 79 ? -3.040 3.270 4.383 1.00 98.81 79 THR A CA 1
ATOM 623 C C . THR A 1 79 ? -2.644 3.188 2.911 1.00 98.81 79 THR A C 1
ATOM 625 O O . THR A 1 79 ? -2.720 2.116 2.317 1.00 98.81 79 THR A O 1
ATOM 628 N N . GLY A 1 80 ? -2.168 4.284 2.315 1.00 98.19 80 GLY A N 1
ATOM 629 C CA . GLY A 1 80 ? -1.801 4.306 0.890 1.00 98.19 80 GLY A CA 1
ATOM 630 C C . GLY A 1 80 ? -3.026 4.290 -0.030 1.00 98.19 80 GLY A C 1
ATOM 631 O O . GLY A 1 80 ? -2.955 3.897 -1.194 1.00 98.19 80 GLY A O 1
ATOM 632 N N . CYS A 1 81 ? -4.180 4.658 0.520 1.00 97.56 81 CYS A N 1
ATOM 633 C CA . CYS A 1 81 ? -5.481 4.587 -0.129 1.00 97.56 81 CYS A CA 1
ATOM 634 C C . CYS A 1 81 ? -5.667 5.572 -1.293 1.00 97.56 81 CYS A C 1
ATOM 636 O O . CYS A 1 81 ? -6.603 5.416 -2.072 1.00 97.56 81 CYS A O 1
ATOM 638 N N . ALA A 1 82 ? -4.813 6.593 -1.418 1.00 97.75 82 ALA A N 1
ATOM 639 C CA . ALA A 1 82 ? -4.840 7.486 -2.569 1.00 97.75 82 ALA A CA 1
ATOM 640 C C . ALA A 1 82 ? -4.016 6.925 -3.740 1.00 97.75 82 ALA A C 1
ATOM 642 O O . ALA A 1 82 ? -4.034 7.504 -4.826 1.00 97.75 82 ALA A O 1
ATOM 643 N N . GLY A 1 83 ? -3.282 5.828 -3.528 1.00 96.75 83 GLY A N 1
ATOM 644 C CA . GLY A 1 83 ? -2.543 5.114 -4.563 1.00 96.75 83 GLY A CA 1
ATOM 645 C C . GLY A 1 83 ? -3.428 4.218 -5.434 1.00 96.75 83 GLY A C 1
ATOM 646 O O . GLY A 1 83 ? -4.638 4.099 -5.231 1.00 96.75 83 GLY A O 1
ATOM 647 N N . PHE A 1 84 ? -2.798 3.552 -6.404 1.00 96.69 84 PHE A N 1
ATOM 648 C CA . PHE A 1 84 ? -3.482 2.697 -7.375 1.00 96.69 84 PHE A CA 1
ATOM 649 C C . PHE A 1 84 ? -4.274 1.565 -6.699 1.00 96.69 84 PHE A C 1
ATOM 651 O O . PHE A 1 84 ? -5.500 1.584 -6.717 1.00 96.69 84 PHE A O 1
ATOM 658 N N . ILE A 1 85 ? -3.599 0.625 -6.036 1.00 98.00 85 ILE A N 1
ATOM 659 C CA . ILE A 1 85 ? -4.252 -0.551 -5.434 1.00 98.00 85 ILE A CA 1
ATOM 660 C C . ILE A 1 85 ? -5.120 -0.143 -4.237 1.00 98.00 85 ILE A C 1
ATOM 662 O O . ILE A 1 85 ? -6.264 -0.576 -4.119 1.00 98.00 85 ILE A O 1
ATOM 666 N N . GLY A 1 86 ? -4.602 0.744 -3.380 1.00 98.06 86 GLY A N 1
ATOM 667 C CA . GLY A 1 86 ? -5.296 1.177 -2.169 1.00 98.06 86 GLY A CA 1
ATOM 668 C C . GLY A 1 86 ? -6.646 1.836 -2.450 1.00 98.06 86 GLY A C 1
ATOM 669 O O . GLY A 1 86 ? -7.602 1.563 -1.732 1.00 98.06 86 GLY A O 1
ATOM 670 N N . SER A 1 87 ? -6.762 2.637 -3.514 1.00 98.44 87 SER A N 1
ATOM 671 C CA . SER A 1 87 ? -8.042 3.259 -3.878 1.00 98.44 87 SER A CA 1
ATOM 672 C C . SER A 1 87 ? -9.075 2.244 -4.368 1.00 98.44 87 SER A C 1
ATOM 674 O O . SER A 1 87 ? -10.241 2.347 -3.985 1.00 98.44 87 SER A O 1
ATOM 676 N N . HIS A 1 88 ? -8.659 1.239 -5.146 1.00 98.69 88 HIS A N 1
ATOM 677 C CA . HIS A 1 88 ? -9.542 0.154 -5.590 1.00 98.69 88 HIS A CA 1
ATOM 678 C C . HIS A 1 88 ? -9.999 -0.697 -4.401 1.00 98.69 88 HIS A C 1
ATOM 680 O O . HIS A 1 88 ? -11.186 -0.989 -4.279 1.00 98.69 88 HIS A O 1
ATOM 686 N N . ALA A 1 89 ? -9.087 -1.014 -3.475 1.00 98.31 89 ALA A N 1
ATOM 687 C CA . ALA A 1 89 ? -9.425 -1.717 -2.242 1.00 98.31 89 ALA A CA 1
ATOM 688 C C . ALA A 1 89 ? -10.416 -0.917 -1.385 1.00 98.31 89 ALA A C 1
ATOM 690 O O . ALA A 1 89 ? -11.421 -1.461 -0.938 1.00 98.31 89 ALA A O 1
ATOM 691 N N . SER A 1 90 ? -10.183 0.386 -1.189 1.00 98.31 90 SER A N 1
ATOM 692 C CA . SER A 1 90 ? -11.104 1.253 -0.447 1.00 98.31 90 SER A CA 1
ATOM 693 C C . SER A 1 90 ? -12.483 1.333 -1.098 1.00 98.31 90 SER A C 1
ATOM 695 O O . SER A 1 90 ? -13.486 1.276 -0.391 1.00 98.31 90 SER A O 1
ATOM 697 N N . LEU A 1 91 ? -12.544 1.458 -2.427 1.00 98.00 91 LEU A N 1
ATOM 698 C CA . LEU A 1 91 ? -13.802 1.488 -3.169 1.00 98.00 91 LEU A CA 1
ATOM 699 C C . LEU A 1 91 ? -14.585 0.189 -2.977 1.00 98.00 91 LEU A C 1
ATOM 701 O O . LEU A 1 91 ? -15.741 0.238 -2.565 1.00 98.00 91 LEU A O 1
ATOM 705 N N . ARG A 1 92 ? -13.931 -0.955 -3.189 1.00 97.06 92 ARG A N 1
ATOM 706 C CA . ARG A 1 92 ? -14.560 -2.264 -3.031 1.00 97.06 92 ARG A CA 1
ATOM 707 C C . ARG A 1 92 ? -15.038 -2.511 -1.599 1.00 97.06 92 ARG A C 1
ATOM 709 O O . ARG A 1 92 ? -16.178 -2.910 -1.399 1.00 97.06 92 ARG A O 1
ATOM 716 N N . LEU A 1 93 ? -14.218 -2.208 -0.591 1.00 96.44 93 LEU A N 1
ATOM 717 C CA . LEU A 1 93 ? -14.612 -2.355 0.816 1.00 96.44 93 LEU A CA 1
ATOM 718 C C . LEU A 1 93 ? -15.875 -1.538 1.149 1.00 96.44 93 LEU A C 1
ATOM 720 O O . LEU A 1 93 ? -16.735 -2.005 1.892 1.00 96.44 93 LEU A O 1
ATOM 724 N N . LEU A 1 94 ? -16.013 -0.327 0.599 1.00 96.12 94 LEU A N 1
ATOM 725 C CA . LEU A 1 94 ? -17.217 0.494 0.777 1.00 96.12 94 LEU A CA 1
ATOM 726 C C . LEU A 1 94 ? -18.443 -0.090 0.064 1.00 96.12 94 LEU A C 1
ATOM 728 O O . LEU A 1 94 ? -19.551 0.010 0.596 1.00 96.12 94 LEU A O 1
ATOM 732 N N . GLU A 1 95 ? -18.260 -0.668 -1.125 1.00 93.88 95 GLU A N 1
ATOM 733 C CA . GLU A 1 95 ? -19.319 -1.350 -1.883 1.00 93.88 95 GLU A CA 1
ATOM 734 C C . GLU A 1 95 ? -19.829 -2.590 -1.144 1.00 93.88 95 GLU A C 1
ATOM 736 O O . GLU A 1 95 ? -21.043 -2.766 -1.028 1.00 93.88 95 GLU A O 1
ATOM 741 N N . ASP A 1 96 ? -18.920 -3.346 -0.525 1.00 93.00 96 ASP A N 1
ATOM 742 C CA . ASP A 1 96 ? -19.222 -4.478 0.364 1.00 93.00 96 ASP A CA 1
ATOM 743 C C . ASP A 1 96 ? -19.837 -4.033 1.704 1.00 93.00 96 ASP A C 1
ATOM 745 O O . ASP A 1 96 ? -20.194 -4.842 2.557 1.00 93.00 96 ASP A O 1
ATOM 749 N N . GLY A 1 97 ? -19.997 -2.724 1.904 1.00 92.12 97 GLY A N 1
ATOM 750 C CA . GLY A 1 97 ? -20.697 -2.162 3.043 1.00 92.12 97 GLY A CA 1
ATOM 751 C C . GLY A 1 97 ? -19.821 -1.917 4.261 1.00 92.12 97 GLY A C 1
ATOM 752 O O . GLY A 1 97 ? -20.384 -1.525 5.281 1.00 92.12 97 GLY A O 1
ATOM 753 N N . HIS A 1 98 ? -18.493 -2.062 4.187 1.00 94.38 98 HIS A N 1
ATOM 754 C CA . HIS A 1 98 ? -17.544 -1.712 5.253 1.00 94.38 98 HIS A CA 1
ATOM 755 C C . HIS A 1 98 ? -17.369 -0.194 5.426 1.00 94.38 98 HIS A C 1
ATOM 757 O O . HIS A 1 98 ? -17.824 0.615 4.615 1.00 94.38 98 HIS A O 1
ATOM 763 N N . ALA A 1 99 ? -16.789 0.203 6.560 1.00 96.00 99 ALA A N 1
ATOM 764 C CA . ALA A 1 99 ? -16.366 1.575 6.813 1.00 96.00 99 ALA A CA 1
ATOM 765 C C . ALA A 1 99 ? -14.888 1.677 6.471 1.00 96.00 99 ALA A C 1
ATOM 767 O O . ALA A 1 99 ? -14.137 0.751 6.768 1.00 96.00 99 ALA A O 1
ATOM 768 N N . VAL A 1 100 ? -14.467 2.794 5.889 1.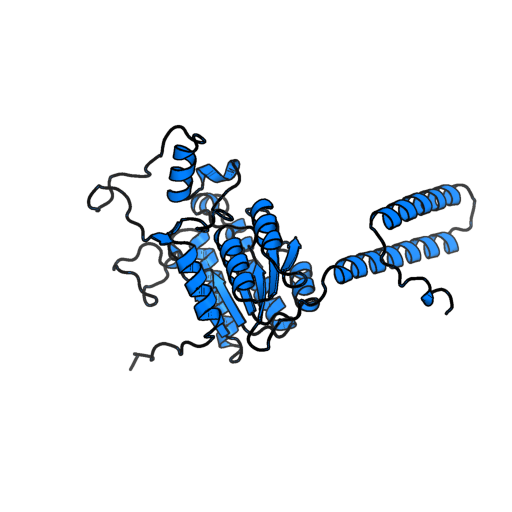00 97.62 100 VAL A N 1
ATOM 769 C CA . VAL A 1 100 ? -13.072 2.993 5.505 1.00 97.62 100 VAL A CA 1
ATOM 770 C C . VAL A 1 100 ? -12.546 4.307 6.067 1.00 97.62 100 VAL A C 1
ATOM 772 O O . VAL A 1 100 ? -13.032 5.385 5.713 1.00 97.62 100 VAL A O 1
ATOM 775 N N . THR A 1 101 ? -11.506 4.208 6.898 1.00 98.25 101 THR A N 1
ATOM 776 C CA . THR A 1 101 ? -10.615 5.333 7.200 1.00 98.25 101 THR A CA 1
ATOM 777 C C . THR A 1 101 ? -9.389 5.227 6.309 1.00 98.25 101 THR A C 1
ATOM 779 O O . THR A 1 101 ? -8.543 4.349 6.448 1.00 98.25 101 THR A O 1
ATOM 782 N N . CYS A 1 102 ? -9.320 6.145 5.366 1.00 98.25 102 CYS A N 1
ATOM 783 C CA . CYS A 1 102 ? -8.276 6.279 4.378 1.00 98.25 102 CYS A CA 1
ATOM 784 C C . CYS A 1 102 ? -7.148 7.160 4.917 1.00 98.25 102 CYS A C 1
ATOM 786 O O . CYS A 1 102 ? -7.408 8.303 5.281 1.00 98.25 102 CYS A O 1
ATOM 788 N N . VAL A 1 103 ? -5.912 6.658 4.936 1.00 98.56 103 VAL A N 1
ATOM 789 C CA . VAL A 1 103 ? -4.723 7.402 5.389 1.00 98.56 103 VAL A CA 1
ATOM 790 C C . VAL A 1 103 ? -3.710 7.508 4.252 1.00 98.56 103 VAL A C 1
ATOM 792 O O . VAL A 1 103 ? -3.311 6.489 3.684 1.00 98.56 103 VAL A O 1
ATOM 795 N N . ASP A 1 104 ? -3.294 8.720 3.893 1.00 98.56 104 ASP A N 1
ATOM 796 C CA . ASP A 1 104 ? -2.298 8.955 2.837 1.00 98.56 104 ASP A CA 1
ATOM 797 C C . ASP A 1 104 ? -1.649 10.342 2.983 1.00 98.56 104 ASP A C 1
ATOM 799 O O . ASP A 1 104 ? -2.317 11.281 3.406 1.00 98.56 104 ASP A O 1
ATOM 803 N N . ASN A 1 105 ? -0.381 10.502 2.595 1.00 97.31 105 ASN A N 1
ATOM 804 C CA . ASN A 1 105 ? 0.316 11.800 2.598 1.00 97.31 105 ASN A CA 1
ATOM 805 C C . ASN A 1 105 ? 0.381 12.463 1.207 1.00 97.31 105 ASN A C 1
ATOM 807 O O . ASN A 1 105 ? 1.041 13.483 1.039 1.00 97.31 105 ASN A O 1
ATOM 811 N N . PHE A 1 106 ? -0.236 11.859 0.187 1.00 96.62 106 PHE A N 1
ATOM 812 C CA . PHE A 1 106 ? -0.198 12.276 -1.218 1.00 96.62 106 PHE A CA 1
ATOM 813 C C . PHE A 1 106 ? 1.196 12.359 -1.856 1.00 96.62 106 PHE A C 1
ATOM 815 O O . PHE A 1 106 ? 1.313 12.861 -2.972 1.00 96.62 106 PHE A O 1
ATOM 822 N N . SER A 1 107 ? 2.242 11.809 -1.229 1.00 94.69 107 SER A N 1
ATOM 823 C CA . SER A 1 107 ? 3.591 11.815 -1.818 1.00 94.69 107 SER A CA 1
ATOM 824 C C . SER A 1 107 ? 3.625 11.127 -3.186 1.00 94.69 107 SER A C 1
ATOM 826 O O . SER A 1 107 ? 4.309 11.587 -4.093 1.00 94.69 107 SER A O 1
ATOM 828 N N . ARG A 1 108 ? 2.856 10.039 -3.342 1.00 93.44 108 ARG A N 1
ATOM 829 C CA . ARG A 1 108 ? 2.634 9.298 -4.603 1.00 93.44 108 ARG A CA 1
ATOM 830 C C . ARG A 1 108 ? 1.149 9.045 -4.893 1.00 93.44 108 ARG A C 1
ATOM 832 O O . ARG A 1 108 ? 0.811 8.422 -5.895 1.00 93.44 108 ARG A O 1
ATOM 839 N N . GLY A 1 109 ? 0.268 9.500 -4.003 1.00 92.62 109 GLY A N 1
ATOM 840 C CA . GLY A 1 109 ? -1.178 9.329 -4.104 1.00 92.62 109 GLY A CA 1
ATOM 841 C C . GLY A 1 109 ? -1.850 10.384 -4.984 1.00 92.62 109 GLY A C 1
ATOM 842 O O . GLY A 1 109 ? -1.308 11.460 -5.237 1.00 92.62 109 GLY A O 1
ATOM 843 N N . ASN A 1 110 ? -3.078 10.099 -5.414 1.00 94.06 110 ASN A N 1
ATOM 844 C CA . ASN A 1 110 ? -3.872 10.966 -6.273 1.00 94.06 110 ASN A CA 1
ATOM 845 C C . ASN A 1 110 ? -5.140 11.454 -5.551 1.00 94.06 110 ASN A C 1
ATOM 847 O O . ASN A 1 110 ? -6.030 10.678 -5.197 1.00 94.06 110 ASN A O 1
ATOM 851 N N . LYS A 1 111 ? -5.280 12.778 -5.388 1.00 96.06 111 LYS A N 1
ATOM 852 C CA . LYS A 1 111 ? -6.478 13.398 -4.782 1.00 96.06 111 LYS A CA 1
ATOM 853 C C . LYS A 1 111 ? -7.767 13.072 -5.550 1.00 96.06 111 LYS A C 1
ATOM 855 O O . LYS A 1 111 ? -8.844 13.055 -4.961 1.00 96.06 111 LYS A O 1
ATOM 860 N N . GLY A 1 112 ? -7.675 12.843 -6.859 1.00 96.69 112 GLY A N 1
ATOM 861 C CA . GLY A 1 112 ? -8.771 12.385 -7.711 1.00 96.69 112 GLY A CA 1
ATOM 862 C C . GLY A 1 112 ? -9.298 11.011 -7.316 1.00 96.69 112 GLY A C 1
ATOM 863 O O . GLY A 1 112 ? -10.513 10.857 -7.218 1.00 96.69 112 GLY A O 1
ATOM 864 N N . ALA A 1 113 ? -8.411 10.071 -6.980 1.00 97.38 113 ALA A N 1
ATOM 865 C CA . ALA A 1 113 ? -8.804 8.747 -6.504 1.00 97.38 113 ALA A CA 1
ATOM 866 C C . ALA A 1 113 ? -9.612 8.850 -5.201 1.00 97.38 113 ALA A C 1
ATOM 868 O O . ALA A 1 113 ? -10.722 8.333 -5.109 1.00 97.38 113 ALA A O 1
ATOM 869 N N . VAL A 1 114 ? -9.136 9.644 -4.236 1.00 97.94 114 VAL A N 1
ATOM 870 C CA . VAL A 1 114 ? -9.859 9.909 -2.976 1.00 97.94 114 VAL A CA 1
ATOM 871 C C . VAL A 1 114 ? -11.233 10.540 -3.231 1.00 97.94 114 VAL A C 1
ATOM 873 O O . VAL A 1 114 ? -12.215 10.170 -2.588 1.00 97.94 114 VAL A O 1
ATOM 876 N N . ARG A 1 115 ? -11.341 11.479 -4.184 1.00 97.69 115 ARG A N 1
ATOM 877 C CA . ARG A 1 115 ? -12.636 12.073 -4.565 1.00 97.69 115 ARG A CA 1
ATOM 878 C C . ARG A 1 115 ? -13.591 11.041 -5.161 1.00 97.69 115 ARG A C 1
ATOM 880 O O . ARG A 1 115 ? -14.772 11.080 -4.826 1.00 97.69 115 ARG A O 1
ATOM 887 N N . ALA A 1 116 ? -13.101 10.146 -6.016 1.00 97.25 116 ALA A N 1
ATOM 888 C CA . ALA A 1 116 ? -13.906 9.083 -6.611 1.00 97.25 116 ALA A CA 1
ATOM 889 C C . ALA A 1 116 ? -14.422 8.107 -5.541 1.00 97.25 116 ALA A C 1
ATOM 891 O O . ALA A 1 116 ? -15.627 7.868 -5.471 1.00 97.25 116 ALA A O 1
ATOM 892 N N . VAL A 1 117 ? -13.546 7.654 -4.635 1.00 97.94 117 VAL A N 1
ATOM 893 C CA . VAL A 1 117 ? -13.913 6.788 -3.500 1.00 97.94 117 VAL A CA 1
ATOM 894 C C . VAL A 1 117 ? -14.943 7.477 -2.598 1.00 97.94 117 VAL A C 1
ATOM 896 O O . VAL A 1 117 ? -15.996 6.915 -2.304 1.00 97.94 117 VAL A O 1
ATOM 899 N N . LYS A 1 118 ? -14.707 8.742 -2.224 1.00 97.31 118 LYS A N 1
ATOM 900 C CA . LYS A 1 118 ? -15.650 9.523 -1.409 1.00 97.31 118 LYS A CA 1
ATOM 901 C C . LYS A 1 118 ? -17.015 9.686 -2.080 1.00 97.31 118 LYS A C 1
ATOM 903 O O . LYS A 1 118 ? -18.026 9.675 -1.388 1.00 97.31 118 LYS A O 1
ATOM 908 N N . LYS A 1 119 ? -17.052 9.872 -3.405 1.00 96.56 119 LYS A N 1
ATOM 909 C CA . LYS A 1 119 ? -18.298 10.016 -4.173 1.00 96.56 119 LYS A CA 1
ATOM 910 C C . LYS A 1 119 ? -19.117 8.722 -4.182 1.00 96.56 119 LYS A C 1
ATOM 912 O O . LYS A 1 119 ? -20.340 8.800 -4.194 1.00 96.56 119 LYS A O 1
ATOM 917 N N . ALA A 1 120 ? -18.458 7.564 -4.176 1.00 93.12 120 ALA A N 1
ATOM 918 C CA . ALA A 1 120 ? -19.116 6.260 -4.110 1.00 93.12 120 ALA A CA 1
ATOM 919 C C . ALA A 1 120 ? -19.583 5.887 -2.688 1.00 93.12 120 ALA A C 1
ATOM 921 O O . ALA A 1 120 ? -20.482 5.065 -2.526 1.00 93.12 120 ALA A O 1
ATOM 922 N N . ALA A 1 121 ? -18.998 6.494 -1.653 1.00 95.31 121 ALA A N 1
ATOM 923 C CA . ALA A 1 121 ? -19.302 6.175 -0.265 1.00 95.31 121 ALA A CA 1
ATOM 924 C C . ALA A 1 121 ? -20.696 6.652 0.177 1.00 95.31 121 ALA A C 1
ATOM 926 O O . ALA A 1 121 ? -21.084 7.805 -0.027 1.00 95.31 121 ALA A O 1
ATOM 927 N N . LYS A 1 122 ? -21.413 5.794 0.913 1.00 94.19 122 LYS A N 1
ATOM 928 C CA . LYS A 1 122 ? -22.602 6.212 1.673 1.00 94.19 122 LYS A CA 1
ATOM 929 C C . LYS A 1 122 ? -22.200 7.187 2.802 1.00 94.19 122 LYS A C 1
ATOM 931 O O . LYS A 1 122 ? -21.085 7.082 3.329 1.00 94.19 122 LYS A O 1
ATOM 936 N N . PRO A 1 123 ? -23.085 8.119 3.215 1.00 92.44 123 PRO A N 1
ATOM 937 C CA . PRO A 1 123 ? -22.800 9.047 4.309 1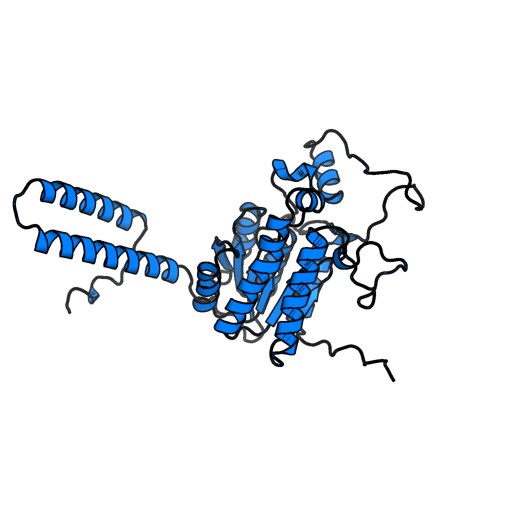.00 92.44 123 PRO A CA 1
ATOM 938 C C . PRO A 1 123 ? -22.311 8.329 5.573 1.00 92.44 123 PRO A C 1
ATOM 940 O O . PRO A 1 123 ? -22.880 7.319 5.976 1.00 92.44 123 PRO A O 1
ATOM 943 N N . GLY A 1 124 ? -21.242 8.842 6.187 1.00 90.25 124 GLY A N 1
ATOM 944 C CA . GLY A 1 124 ? -20.683 8.275 7.420 1.00 90.25 124 GLY A CA 1
ATOM 945 C C . GLY A 1 124 ? -19.947 6.938 7.260 1.00 90.25 124 GLY A C 1
ATOM 946 O O . GLY A 1 124 ? -19.650 6.305 8.268 1.00 90.25 124 GLY A O 1
ATOM 947 N N . ARG A 1 125 ? -19.644 6.489 6.031 1.00 94.19 125 ARG A N 1
ATOM 948 C CA . ARG A 1 125 ? -18.851 5.264 5.780 1.00 94.19 125 ARG A CA 1
ATOM 949 C C . ARG A 1 125 ? -17.408 5.525 5.366 1.00 94.19 125 ARG A C 1
ATOM 951 O O . ARG A 1 125 ? -16.610 4.598 5.372 1.00 94.19 125 ARG A O 1
ATOM 958 N N . PHE A 1 126 ? -17.074 6.758 5.005 1.00 97.38 126 PHE A N 1
ATOM 959 C CA . PHE A 1 126 ? -15.754 7.111 4.501 1.00 97.38 126 PHE A CA 1
ATOM 960 C C . PHE A 1 126 ? -15.184 8.322 5.220 1.00 97.38 126 PHE A C 1
ATOM 962 O O . PHE A 1 126 ? -15.847 9.354 5.358 1.00 97.38 126 PHE A O 1
ATOM 969 N N . GLN A 1 127 ? -13.918 8.210 5.589 1.00 96.50 127 GLN A N 1
ATOM 970 C CA . GLN A 1 127 ? -13.122 9.276 6.161 1.00 96.50 127 GLN A CA 1
ATOM 971 C C . GLN A 1 127 ? -11.752 9.277 5.506 1.00 96.50 127 GLN A C 1
ATOM 973 O O . GLN A 1 127 ? -11.175 8.222 5.282 1.00 96.50 127 GLN A O 1
ATOM 978 N N . PHE A 1 128 ? -11.225 10.464 5.230 1.00 98.06 128 PHE A N 1
ATOM 979 C CA . PHE A 1 128 ? -9.863 10.630 4.746 1.00 98.06 128 PHE A CA 1
ATOM 980 C C . PHE A 1 128 ? -9.041 11.393 5.785 1.00 98.06 128 PHE A C 1
ATOM 982 O O . PHE A 1 128 ? -9.511 12.401 6.317 1.00 98.06 128 PHE A O 1
ATOM 989 N N . VAL A 1 129 ? -7.828 10.913 6.035 1.00 97.81 129 VAL A N 1
ATOM 990 C CA . VAL A 1 129 ? -6.838 11.479 6.945 1.00 97.81 129 VAL A CA 1
ATOM 991 C C . VAL A 1 129 ? -5.557 11.725 6.156 1.00 97.81 129 VAL A C 1
ATOM 993 O O . VAL A 1 129 ? -4.924 10.782 5.679 1.00 97.81 129 VAL A O 1
ATOM 996 N N . GLU A 1 130 ? -5.183 12.994 6.003 1.00 97.94 130 GLU A N 1
ATOM 997 C CA . GLU A 1 130 ? -3.885 13.348 5.429 1.00 97.94 130 GLU A CA 1
ATOM 998 C C . GLU A 1 130 ? -2.827 13.236 6.529 1.00 97.94 130 GLU A C 1
ATOM 1000 O O . GLU A 1 130 ? -2.861 14.025 7.472 1.00 97.94 130 GLU A O 1
ATOM 1005 N N . ALA A 1 131 ? -1.949 12.236 6.450 1.00 97.25 131 ALA A N 1
ATOM 1006 C CA . ALA A 1 131 ? -0.927 11.990 7.468 1.00 97.25 131 ALA A CA 1
ATOM 1007 C C . ALA A 1 131 ? 0.274 11.237 6.895 1.00 97.25 131 ALA A C 1
ATOM 1009 O O . ALA A 1 131 ? 0.118 10.378 6.019 1.00 97.25 131 ALA A O 1
ATOM 1010 N N . ASP A 1 132 ? 1.463 11.525 7.428 1.00 97.81 132 ASP A N 1
ATOM 1011 C CA . ASP A 1 132 ? 2.681 10.780 7.107 1.00 97.81 132 ASP A CA 1
ATOM 1012 C C . ASP A 1 132 ? 2.936 9.687 8.148 1.00 97.81 132 ASP A C 1
ATOM 1014 O O . ASP A 1 132 ? 3.050 9.947 9.347 1.00 97.81 132 ASP A O 1
ATOM 1018 N N . LEU A 1 133 ? 3.079 8.444 7.687 1.00 98.31 133 LEU A N 1
ATOM 1019 C CA . LEU A 1 133 ? 3.377 7.317 8.569 1.00 98.31 133 LEU A CA 1
ATOM 1020 C C . LEU A 1 133 ? 4.778 7.398 9.198 1.00 98.31 133 LEU A C 1
ATOM 1022 O O . LEU A 1 133 ? 5.043 6.697 10.174 1.00 98.31 133 LEU A O 1
ATOM 1026 N N . GLY A 1 134 ? 5.660 8.263 8.688 1.00 97.50 134 GLY A N 1
ATOM 1027 C CA . GLY A 1 134 ? 6.940 8.606 9.308 1.00 97.50 134 GLY A CA 1
ATOM 1028 C C . GLY A 1 134 ? 6.791 9.366 10.626 1.00 97.50 134 GLY A C 1
ATOM 1029 O O . GLY A 1 134 ? 7.700 9.339 11.455 1.00 97.50 134 GLY A O 1
ATOM 1030 N N . HIS A 1 135 ? 5.634 9.980 10.882 1.00 97.69 135 HIS A N 1
ATOM 1031 C CA . HIS A 1 135 ? 5.352 10.696 12.122 1.00 97.69 135 HIS A CA 1
ATOM 1032 C C . HIS A 1 135 ? 4.515 9.830 13.066 1.00 97.69 135 HIS A C 1
ATOM 1034 O O . HIS A 1 135 ? 3.287 9.893 13.071 1.00 97.69 135 HIS A O 1
ATOM 1040 N N . TYR A 1 136 ? 5.175 9.045 13.924 1.00 97.31 136 TYR A N 1
ATOM 1041 C CA . TYR A 1 136 ? 4.495 8.118 14.842 1.00 97.31 136 TYR A CA 1
ATOM 1042 C C . TYR A 1 136 ? 3.342 8.756 15.642 1.00 97.31 136 TYR A C 1
ATOM 1044 O O . TYR A 1 136 ? 2.305 8.125 15.815 1.00 97.31 136 TYR A O 1
ATOM 1052 N N . HIS A 1 137 ? 3.479 10.007 16.097 1.00 95.88 137 HIS A N 1
ATOM 1053 C CA . HIS A 1 137 ? 2.413 10.691 16.839 1.00 95.88 137 HIS A CA 1
ATOM 1054 C C . HIS A 1 137 ? 1.144 10.928 16.007 1.00 95.88 137 HIS A C 1
ATOM 1056 O O . HIS A 1 137 ? 0.042 10.831 16.548 1.00 95.88 137 HIS A O 1
ATOM 1062 N N . GLU A 1 138 ? 1.277 11.202 14.706 1.00 95.31 138 GLU A N 1
ATOM 1063 C CA . GLU A 1 138 ? 0.127 11.303 13.802 1.00 95.31 138 GLU A CA 1
ATOM 1064 C C . GLU A 1 138 ? -0.535 9.933 13.655 1.00 95.31 138 GLU A C 1
ATOM 1066 O O . GLU A 1 138 ? -1.741 9.817 13.864 1.00 95.31 138 GLU A O 1
ATOM 1071 N N . VAL A 1 139 ? 0.256 8.882 13.409 1.00 97.50 139 VAL A N 1
ATOM 1072 C CA . VAL A 1 139 ? -0.242 7.502 13.303 1.00 97.50 139 VAL A CA 1
ATOM 1073 C C . VAL A 1 139 ? -1.000 7.103 14.568 1.00 97.50 139 VAL A C 1
ATOM 1075 O O . VAL A 1 139 ? -2.164 6.723 14.500 1.00 97.50 139 VAL A O 1
ATOM 1078 N N . GLU A 1 140 ? -0.386 7.263 15.738 1.00 96.88 140 GLU A N 1
ATOM 1079 C CA . GLU A 1 140 ? -0.994 6.934 17.026 1.00 96.88 140 GLU A CA 1
ATOM 1080 C C . GLU A 1 140 ? -2.320 7.683 17.250 1.00 96.88 140 GLU A C 1
ATOM 1082 O O . GLU A 1 140 ? -3.283 7.108 17.761 1.00 96.88 140 GLU A O 1
ATOM 1087 N N . SER A 1 141 ? -2.407 8.951 16.833 1.00 95.69 141 SER A N 1
ATOM 1088 C CA . SER A 1 141 ? -3.630 9.751 16.968 1.00 95.69 141 SER A CA 1
ATOM 1089 C C . SER A 1 141 ? -4.792 9.225 16.117 1.00 95.69 141 SER A C 1
ATOM 1091 O O . SER A 1 141 ? -5.944 9.258 16.560 1.00 95.69 141 SER A O 1
ATOM 1093 N N . ILE A 1 142 ? -4.501 8.677 14.933 1.00 95.94 142 ILE A N 1
ATOM 1094 C CA . ILE A 1 142 ? -5.505 8.081 14.044 1.00 95.94 142 ILE A CA 1
ATOM 1095 C C . ILE A 1 142 ? -6.110 6.848 14.714 1.00 95.94 142 ILE A C 1
ATOM 1097 O O . ILE A 1 142 ? -7.330 6.731 14.803 1.00 95.94 142 ILE A O 1
ATOM 1101 N N . PHE A 1 143 ? -5.266 5.968 15.255 1.00 95.62 143 PHE A N 1
ATOM 1102 C CA . PHE A 1 143 ? -5.719 4.760 15.947 1.00 95.62 143 PHE A CA 1
ATOM 1103 C C . PHE A 1 143 ? -6.480 5.074 17.242 1.00 95.62 143 PHE A C 1
ATOM 1105 O O . PHE A 1 143 ? -7.483 4.436 17.532 1.00 95.62 143 PHE A O 1
ATOM 1112 N N . LYS A 1 144 ? -6.080 6.102 18.002 1.00 91.31 144 LYS A N 1
ATOM 1113 C CA . LYS A 1 144 ? -6.802 6.520 19.221 1.00 91.31 144 LYS A CA 1
ATOM 1114 C C . LYS A 1 144 ? -8.183 7.121 18.947 1.00 91.31 144 LYS A C 1
ATOM 1116 O O . LYS A 1 144 ? -9.053 7.069 19.812 1.00 91.31 144 LYS A O 1
ATOM 1121 N N . SER A 1 145 ? -8.370 7.739 17.783 1.00 87.00 145 SER A N 1
ATOM 1122 C CA . SER A 1 145 ? -9.624 8.407 17.403 1.00 87.00 145 SER A CA 1
ATOM 1123 C C . SER A 1 145 ? -10.582 7.512 16.614 1.00 87.00 145 SER A C 1
ATOM 1125 O O . SER A 1 145 ? -11.721 7.906 16.360 1.00 87.00 145 SER A O 1
ATOM 1127 N N . THR A 1 146 ? -10.150 6.301 16.258 1.00 84.62 146 THR A N 1
ATOM 1128 C CA . THR A 1 146 ? -10.859 5.417 15.333 1.00 84.62 146 THR A CA 1
ATOM 1129 C C . THR A 1 146 ? -10.973 4.016 15.930 1.00 84.62 146 THR A C 1
ATOM 1131 O O . THR A 1 146 ? -9.967 3.432 16.316 1.00 84.62 146 THR A O 1
ATOM 1134 N N . GLN A 1 147 ? -12.175 3.436 15.976 1.00 88.75 147 GLN A N 1
ATOM 1135 C CA . GLN A 1 147 ? -12.327 2.017 16.315 1.00 88.75 147 GLN A CA 1
ATOM 1136 C C . GLN A 1 147 ? -12.076 1.172 15.068 1.00 88.75 147 GLN A C 1
ATOM 1138 O O . GLN A 1 147 ? -12.974 0.987 14.258 1.00 88.75 147 GLN A O 1
ATOM 1143 N N . VAL A 1 148 ? -10.834 0.730 14.885 1.00 94.69 148 VAL A N 1
ATOM 1144 C CA . VAL A 1 148 ? -10.399 -0.025 13.703 1.00 94.69 148 VAL A CA 1
ATOM 1145 C C . VAL A 1 148 ? -10.458 -1.523 13.987 1.00 94.69 148 VAL A C 1
ATOM 1147 O O . VAL A 1 148 ? -9.820 -1.997 14.921 1.00 94.69 148 VAL A O 1
ATOM 1150 N N . ASP A 1 149 ? -11.144 -2.279 13.134 1.00 95.56 149 ASP A N 1
ATOM 1151 C CA . ASP A 1 149 ? -11.198 -3.746 13.220 1.00 95.56 149 ASP A CA 1
ATOM 1152 C C . ASP A 1 149 ? -10.069 -4.417 12.420 1.00 95.56 149 ASP A C 1
ATOM 1154 O O . ASP A 1 149 ? -9.611 -5.512 12.753 1.00 95.56 149 ASP A O 1
ATOM 1158 N N . LEU A 1 150 ? -9.641 -3.776 11.328 1.00 97.19 150 LEU A N 1
ATOM 1159 C CA . LEU A 1 150 ? -8.668 -4.301 10.371 1.00 97.19 150 LEU A CA 1
ATOM 1160 C C . LEU A 1 150 ? -7.819 -3.172 9.785 1.00 97.19 150 LEU A C 1
ATOM 1162 O O . LEU A 1 150 ? -8.348 -2.151 9.349 1.00 97.19 150 LEU A O 1
ATOM 1166 N N . VAL A 1 151 ? -6.510 -3.394 9.683 1.00 98.69 151 VAL A N 1
ATOM 1167 C CA . VAL A 1 151 ? -5.609 -2.541 8.898 1.00 98.69 151 VAL A CA 1
ATOM 1168 C C . VAL A 1 151 ? -5.267 -3.227 7.580 1.00 98.69 151 VAL A C 1
ATOM 1170 O O . VAL A 1 151 ? -4.828 -4.374 7.572 1.00 98.69 151 VAL A O 1
ATOM 1173 N N . VAL A 1 152 ? -5.406 -2.506 6.468 1.00 98.69 152 VAL A N 1
ATOM 1174 C CA . VAL A 1 152 ? -4.857 -2.899 5.164 1.00 98.69 152 VAL A CA 1
ATOM 1175 C C . VAL A 1 152 ? -3.768 -1.899 4.786 1.00 98.69 152 VAL A C 1
ATOM 1177 O O . VAL A 1 152 ? -4.031 -0.723 4.523 1.00 98.69 152 VAL A O 1
ATOM 1180 N N . HIS A 1 153 ? -2.519 -2.354 4.818 1.00 98.75 153 HIS A N 1
ATOM 1181 C CA . HIS A 1 153 ? -1.344 -1.496 4.715 1.00 98.75 153 HIS A CA 1
ATOM 1182 C C . HIS A 1 153 ? -0.780 -1.513 3.284 1.00 98.75 153 HIS A C 1
ATOM 1184 O O . HIS A 1 153 ? -0.019 -2.417 2.925 1.00 98.75 153 HIS A O 1
ATOM 1190 N N . PHE A 1 154 ? -1.153 -0.522 2.458 1.00 98.62 154 PHE A N 1
ATOM 1191 C CA . PHE A 1 154 ? -0.587 -0.322 1.109 1.00 98.62 154 PHE A CA 1
ATOM 1192 C C . PHE A 1 154 ? 0.490 0.765 1.052 1.00 98.62 154 PHE A C 1
ATOM 1194 O O . PHE A 1 154 ? 1.286 0.771 0.115 1.00 98.62 154 PHE A O 1
ATOM 1201 N N . ALA A 1 155 ? 0.507 1.697 2.014 1.00 97.88 155 ALA A N 1
ATOM 1202 C CA . ALA A 1 155 ? 1.416 2.847 1.992 1.00 97.88 155 ALA A CA 1
ATOM 1203 C C . ALA A 1 155 ? 2.884 2.408 1.902 1.00 97.88 155 ALA A C 1
ATOM 1205 O O . ALA A 1 155 ? 3.438 1.864 2.854 1.00 97.88 155 ALA A O 1
ATOM 1206 N N . ALA A 1 156 ? 3.494 2.654 0.746 1.00 95.56 156 ALA A N 1
ATOM 1207 C CA . ALA A 1 156 ? 4.894 2.393 0.466 1.00 95.56 156 ALA A CA 1
ATOM 1208 C C . ALA A 1 156 ? 5.301 3.102 -0.832 1.00 95.56 156 ALA A C 1
ATOM 1210 O O . ALA A 1 156 ? 4.531 3.165 -1.793 1.00 95.56 156 ALA A O 1
ATOM 1211 N N . VAL A 1 157 ? 6.546 3.562 -0.895 1.00 94.06 157 VAL A N 1
ATOM 1212 C CA . VAL A 1 157 ? 7.242 3.806 -2.162 1.00 94.06 157 VAL A CA 1
ATOM 1213 C C . VAL A 1 157 ? 7.481 2.475 -2.890 1.00 94.06 157 VAL A C 1
ATOM 1215 O O . VAL A 1 157 ? 7.691 1.445 -2.246 1.00 94.06 157 VAL A O 1
ATOM 1218 N N . ALA A 1 158 ? 7.400 2.463 -4.225 1.00 92.06 158 ALA A N 1
ATOM 1219 C CA . ALA A 1 158 ? 7.336 1.209 -4.988 1.00 92.06 158 ALA A CA 1
ATOM 1220 C C . ALA A 1 158 ? 8.129 1.188 -6.308 1.00 92.06 158 ALA A C 1
ATOM 1222 O O . ALA A 1 158 ? 8.001 0.232 -7.072 1.00 92.06 158 ALA A O 1
ATOM 1223 N N . TYR A 1 159 ? 8.945 2.207 -6.588 1.00 92.06 159 TYR A N 1
ATOM 1224 C CA . TYR A 1 159 ? 9.733 2.276 -7.818 1.00 92.06 159 TYR A CA 1
ATOM 1225 C C . TYR A 1 159 ? 11.123 1.673 -7.608 1.00 92.06 159 TYR A C 1
ATOM 1227 O O . TYR A 1 159 ? 11.964 2.210 -6.890 1.00 92.06 159 TYR A O 1
ATOM 1235 N N . VAL A 1 160 ? 11.387 0.537 -8.258 1.00 91.25 160 VAL A N 1
ATOM 1236 C CA . VAL A 1 160 ? 12.656 -0.190 -8.088 1.00 91.25 160 VAL A CA 1
ATOM 1237 C C . VAL A 1 160 ? 13.854 0.671 -8.497 1.00 91.25 160 VAL A C 1
ATOM 1239 O O . VAL A 1 160 ? 14.829 0.721 -7.748 1.00 91.25 160 VAL A O 1
ATOM 1242 N N . GLY A 1 161 ? 13.767 1.387 -9.624 1.00 89.38 161 GLY A N 1
ATOM 1243 C CA . GLY A 1 161 ? 14.829 2.282 -10.100 1.00 89.38 161 GLY A CA 1
ATOM 1244 C C . GLY A 1 161 ? 15.163 3.385 -9.093 1.00 89.38 161 GLY A C 1
ATOM 1245 O O . GLY A 1 161 ? 16.315 3.521 -8.684 1.00 89.38 161 GLY A O 1
ATOM 1246 N N . GLU A 1 162 ? 14.144 4.098 -8.603 1.00 91.62 162 GLU A N 1
ATOM 1247 C CA . GLU A 1 162 ? 14.289 5.119 -7.554 1.00 91.62 162 GLU A CA 1
ATOM 1248 C C . GLU A 1 162 ? 14.928 4.546 -6.278 1.00 91.62 162 GLU A C 1
ATOM 1250 O O . GLU A 1 162 ? 15.770 5.200 -5.664 1.00 91.62 162 GLU A O 1
ATOM 1255 N N . SER A 1 163 ? 14.584 3.311 -5.894 1.00 95.38 163 SER A N 1
ATOM 1256 C CA . SER A 1 163 ? 15.132 2.676 -4.687 1.00 95.38 163 SER A CA 1
ATOM 1257 C C . SER A 1 163 ? 16.644 2.471 -4.739 1.00 95.38 163 SER A C 1
ATOM 1259 O O . SER A 1 163 ? 17.304 2.546 -3.705 1.00 95.38 163 SER A O 1
ATOM 1261 N N . MET A 1 164 ? 17.197 2.240 -5.933 1.00 94.81 164 MET A N 1
ATOM 1262 C CA . MET A 1 164 ? 18.638 2.079 -6.129 1.00 94.81 164 MET A CA 1
ATOM 1263 C C . MET A 1 164 ? 19.375 3.405 -5.922 1.00 94.81 164 MET A C 1
ATOM 1265 O O . MET A 1 164 ? 20.479 3.408 -5.387 1.00 94.81 164 MET A O 1
ATOM 1269 N N . ALA A 1 165 ? 18.753 4.523 -6.308 1.00 95.19 165 ALA A N 1
ATOM 1270 C CA . ALA A 1 165 ? 19.301 5.860 -6.102 1.00 95.19 165 ALA A CA 1
ATOM 1271 C C . ALA A 1 165 ? 19.109 6.356 -4.657 1.00 95.19 165 ALA A C 1
ATOM 1273 O O . ALA A 1 165 ? 19.998 6.999 -4.105 1.00 95.19 165 ALA A O 1
ATOM 1274 N N . ASN A 1 166 ? 17.971 6.030 -4.030 1.00 96.00 166 ASN A N 1
ATOM 1275 C CA . ASN A 1 166 ? 17.559 6.558 -2.724 1.00 96.00 166 ASN A CA 1
ATOM 1276 C C . ASN A 1 166 ? 17.227 5.444 -1.702 1.00 96.00 166 ASN A C 1
ATOM 1278 O O . ASN A 1 166 ? 16.112 5.395 -1.171 1.00 96.00 166 ASN A O 1
ATOM 1282 N N . PRO A 1 167 ? 18.166 4.538 -1.367 1.00 97.62 167 PRO A N 1
ATOM 1283 C CA . PRO A 1 167 ? 17.873 3.352 -0.557 1.00 97.62 167 PRO A CA 1
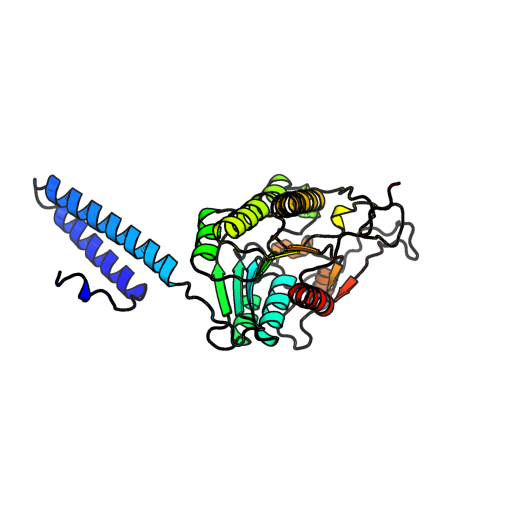ATOM 1284 C C . PRO A 1 167 ? 17.378 3.678 0.860 1.00 97.62 167 PRO A C 1
ATOM 1286 O O . PRO A 1 167 ? 16.444 3.042 1.348 1.00 97.62 167 PRO A O 1
ATOM 1289 N N . VAL A 1 168 ? 17.954 4.689 1.521 1.00 98.31 168 VAL A N 1
ATOM 1290 C CA . VAL A 1 168 ? 17.582 5.073 2.899 1.00 98.31 168 VAL A CA 1
ATOM 1291 C C . VAL A 1 168 ? 16.119 5.514 2.977 1.00 98.31 168 VAL A C 1
ATOM 1293 O O . VAL A 1 168 ? 15.406 5.131 3.904 1.00 98.31 168 VAL A O 1
ATOM 1296 N N . GLN A 1 169 ? 15.642 6.252 1.971 1.00 97.19 169 GLN A N 1
ATOM 1297 C CA . GLN A 1 169 ? 14.244 6.670 1.883 1.00 97.19 169 GLN A CA 1
ATOM 1298 C C . GLN A 1 169 ? 13.301 5.465 1.795 1.00 97.19 169 GLN A C 1
ATOM 1300 O O . GLN A 1 169 ? 12.240 5.477 2.415 1.00 97.19 169 GLN A O 1
ATOM 1305 N N . TYR A 1 170 ? 13.688 4.418 1.063 1.00 98.00 170 TYR A N 1
ATOM 1306 C CA . TYR A 1 170 ? 12.887 3.203 0.914 1.00 98.00 170 TYR A CA 1
ATOM 1307 C C . TYR A 1 170 ? 12.805 2.408 2.221 1.00 98.00 170 TYR A C 1
ATOM 1309 O O . TYR A 1 170 ? 11.712 2.011 2.619 1.00 98.00 170 TYR A O 1
ATOM 1317 N N . TYR A 1 171 ? 13.916 2.240 2.943 1.00 98.62 171 TYR A N 1
ATOM 1318 C CA . TYR A 1 171 ? 13.892 1.604 4.267 1.00 98.62 171 TYR A CA 1
ATOM 1319 C C . TYR A 1 171 ? 13.087 2.405 5.291 1.00 98.62 171 TYR A C 1
ATOM 1321 O O . TYR A 1 171 ? 12.327 1.822 6.063 1.00 98.62 171 TYR A O 1
ATOM 1329 N N . HIS A 1 172 ? 13.203 3.733 5.288 1.00 98.25 172 HIS A N 1
ATOM 1330 C CA . HIS A 1 172 ? 12.401 4.573 6.172 1.00 98.25 172 HIS A CA 1
ATOM 1331 C C . HIS A 1 172 ? 10.906 4.452 5.839 1.00 98.25 172 HIS A C 1
ATOM 1333 O O . HIS A 1 172 ? 10.101 4.071 6.687 1.00 98.25 172 HIS A O 1
ATOM 1339 N N . ASN A 1 173 ? 10.536 4.694 4.579 1.00 98.31 173 ASN A N 1
ATOM 1340 C CA . ASN A 1 173 ? 9.138 4.752 4.169 1.00 98.31 173 ASN A CA 1
ATOM 1341 C C . ASN A 1 173 ? 8.420 3.396 4.215 1.00 98.31 173 ASN A C 1
ATOM 1343 O O . ASN A 1 173 ? 7.205 3.367 4.385 1.00 98.31 173 ASN A O 1
ATOM 1347 N N . ILE A 1 174 ? 9.149 2.290 4.051 1.00 98.56 174 ILE A N 1
ATOM 1348 C CA . ILE A 1 174 ? 8.575 0.944 4.067 1.00 98.56 174 ILE A CA 1
ATOM 1349 C C . ILE A 1 174 ? 8.765 0.321 5.448 1.00 98.56 174 ILE A C 1
ATOM 1351 O O . ILE A 1 174 ? 7.787 0.047 6.136 1.00 98.56 174 ILE A O 1
ATOM 1355 N N . THR A 1 175 ? 10.007 0.100 5.878 1.00 98.62 175 THR A N 1
ATOM 1356 C CA . THR A 1 175 ? 10.301 -0.673 7.090 1.00 98.62 175 THR A CA 1
ATOM 1357 C C . THR A 1 175 ? 9.978 0.112 8.359 1.00 98.62 175 THR A C 1
ATOM 1359 O O . THR A 1 175 ? 9.183 -0.359 9.169 1.00 98.62 175 THR A O 1
ATOM 1362 N N . ALA A 1 176 ? 10.530 1.319 8.531 1.00 98.62 176 ALA A N 1
ATOM 1363 C CA . ALA A 1 176 ? 10.309 2.102 9.753 1.00 98.62 176 ALA A CA 1
ATOM 1364 C C . ALA A 1 176 ? 8.839 2.531 9.904 1.00 98.62 176 ALA A C 1
ATOM 1366 O O . ALA A 1 176 ? 8.259 2.413 10.983 1.00 98.62 176 ALA A O 1
ATOM 1367 N N . ASN A 1 177 ? 8.192 2.930 8.809 1.00 98.69 177 ASN A N 1
ATOM 1368 C CA . ASN A 1 177 ? 6.768 3.264 8.835 1.00 98.69 177 ASN A CA 1
ATOM 1369 C C . ASN A 1 177 ? 5.881 2.047 9.144 1.00 98.69 177 ASN A C 1
ATOM 1371 O O . ASN A 1 177 ? 4.892 2.196 9.860 1.00 98.69 177 ASN A O 1
ATOM 1375 N N . THR A 1 178 ? 6.239 0.840 8.682 1.00 98.81 178 THR A N 1
ATOM 1376 C CA . THR A 1 178 ? 5.529 -0.389 9.091 1.00 98.81 178 THR A CA 1
ATOM 1377 C C . THR A 1 178 ? 5.645 -0.597 10.604 1.00 98.81 178 THR A C 1
ATOM 1379 O O . THR A 1 178 ? 4.646 -0.910 11.250 1.00 98.81 178 THR A O 1
ATOM 1382 N N . VAL A 1 179 ? 6.820 -0.348 11.200 1.00 98.81 179 VAL A N 1
ATOM 1383 C CA . VAL A 1 179 ? 7.001 -0.398 12.665 1.00 98.81 179 VAL A CA 1
ATOM 1384 C C . VAL A 1 179 ? 6.076 0.597 13.370 1.00 98.81 179 VAL A C 1
ATOM 1386 O O . VAL A 1 179 ? 5.442 0.235 14.359 1.00 98.81 179 VAL A O 1
ATOM 1389 N N . HIS A 1 180 ? 5.940 1.829 12.866 1.00 98.75 180 HIS A N 1
ATOM 1390 C CA . HIS A 1 180 ? 5.009 2.808 13.442 1.00 98.75 180 HIS A CA 1
ATOM 1391 C C . HIS A 1 180 ? 3.552 2.337 13.394 1.00 98.75 180 HIS A C 1
ATOM 1393 O O . HIS A 1 180 ? 2.841 2.484 14.387 1.00 98.75 180 HIS A O 1
ATOM 1399 N N . VAL A 1 181 ? 3.118 1.748 12.274 1.00 98.75 181 VAL A N 1
ATOM 1400 C CA . VAL A 1 181 ? 1.761 1.198 12.129 1.00 98.75 181 VAL A CA 1
ATOM 1401 C C . VAL A 1 181 ? 1.536 0.053 13.113 1.00 98.75 181 VAL A C 1
ATOM 1403 O O . VAL A 1 181 ? 0.579 0.105 13.877 1.00 98.75 181 VAL A O 1
ATOM 1406 N N . VAL A 1 182 ? 2.432 -0.939 13.158 1.00 98.62 182 VAL A N 1
ATOM 1407 C CA . VAL A 1 182 ? 2.316 -2.089 14.076 1.00 98.62 182 VAL A CA 1
ATOM 1408 C C . VAL A 1 182 ? 2.314 -1.631 15.539 1.00 98.62 182 VAL A C 1
ATOM 1410 O O . VAL A 1 182 ? 1.493 -2.087 16.331 1.00 98.62 182 VAL A O 1
ATOM 1413 N N . LYS A 1 183 ? 3.163 -0.663 15.898 1.00 98.50 183 LYS A N 1
ATOM 1414 C CA . LYS A 1 183 ? 3.190 -0.078 17.244 1.00 98.50 183 LYS A CA 1
ATOM 1415 C C . LYS A 1 183 ? 1.881 0.639 17.598 1.00 98.50 183 LYS A C 1
ATOM 1417 O O . LYS A 1 183 ? 1.399 0.513 18.721 1.00 98.50 183 LYS A O 1
ATOM 1422 N N . ALA A 1 184 ? 1.291 1.379 16.660 1.00 98.44 184 ALA A N 1
ATOM 1423 C CA . ALA A 1 184 ? 0.010 2.046 16.882 1.00 98.44 184 ALA A CA 1
ATOM 1424 C C . ALA A 1 184 ? -1.153 1.044 16.985 1.00 98.44 184 ALA A C 1
ATOM 1426 O O . ALA A 1 184 ? -2.024 1.213 17.837 1.00 98.44 184 ALA A O 1
ATOM 1427 N N . MET A 1 185 ? -1.127 -0.028 16.184 1.00 98.38 185 MET A N 1
ATOM 1428 C CA . MET A 1 185 ? -2.068 -1.147 16.292 1.00 98.38 185 MET A CA 1
ATOM 1429 C C . MET A 1 185 ? -2.006 -1.795 17.676 1.00 98.38 185 MET A C 1
ATOM 1431 O O . MET A 1 185 ? -3.045 -1.961 18.308 1.00 98.38 185 MET A O 1
ATOM 1435 N N . GLN A 1 186 ? -0.799 -2.079 18.178 1.00 97.19 186 GLN A N 1
ATOM 1436 C CA . GLN A 1 186 ? -0.589 -2.610 19.526 1.00 97.19 186 GLN A CA 1
ATOM 1437 C C . GLN A 1 186 ? -1.205 -1.699 20.596 1.00 97.19 186 GLN A C 1
ATOM 1439 O O . GLN A 1 186 ? -1.924 -2.167 21.473 1.00 97.19 186 GLN A O 1
ATOM 1444 N N . ALA A 1 187 ? -0.932 -0.393 20.526 1.00 96.62 187 ALA A N 1
ATOM 1445 C CA . ALA A 1 187 ? -1.418 0.574 21.509 1.00 96.62 187 ALA A CA 1
ATOM 1446 C C . ALA A 1 187 ? -2.949 0.744 21.502 1.00 96.62 187 ALA A C 1
ATOM 1448 O O . ALA A 1 187 ? -3.517 1.158 22.512 1.00 96.62 187 ALA A O 1
ATOM 1449 N N . ALA A 1 188 ? -3.604 0.448 20.378 1.00 96.38 188 ALA A N 1
ATOM 1450 C CA . ALA A 1 188 ? -5.050 0.561 20.197 1.00 96.38 188 ALA A CA 1
ATOM 1451 C C . ALA A 1 188 ? -5.786 -0.792 20.202 1.00 96.38 188 ALA A C 1
ATOM 1453 O O . ALA A 1 188 ? -6.974 -0.827 19.897 1.00 96.38 188 ALA A O 1
ATOM 1454 N N . ASP A 1 189 ? -5.094 -1.886 20.539 1.00 96.12 189 ASP A N 1
ATOM 1455 C CA . ASP A 1 189 ? -5.623 -3.258 20.540 1.00 96.12 189 ASP A CA 1
ATOM 1456 C C . ASP A 1 189 ? -6.231 -3.706 19.192 1.00 96.12 189 ASP A C 1
ATOM 1458 O O . ASP A 1 189 ? -7.193 -4.471 19.131 1.00 96.12 189 ASP A O 1
ATOM 1462 N N . VAL A 1 190 ? -5.657 -3.243 18.076 1.00 97.12 190 VAL A N 1
ATOM 1463 C CA . VAL A 1 190 ? -6.058 -3.668 16.728 1.00 97.12 190 VAL A CA 1
ATOM 1464 C C . VAL A 1 190 ? -5.271 -4.913 16.344 1.00 97.12 190 VAL A C 1
ATOM 1466 O O . VAL A 1 190 ? -4.053 -4.870 16.174 1.00 97.12 190 VAL A O 1
ATOM 1469 N N . ARG A 1 191 ? -5.966 -6.039 16.174 1.00 96.75 191 ARG A N 1
ATOM 1470 C CA . ARG A 1 191 ? -5.316 -7.360 16.089 1.00 96.75 191 ARG A CA 1
ATOM 1471 C C . ARG A 1 191 ? -5.229 -7.959 14.690 1.00 96.75 191 ARG A C 1
ATOM 1473 O O . ARG A 1 191 ? -4.820 -9.107 14.553 1.00 96.75 191 ARG A O 1
ATOM 1480 N N . ARG A 1 192 ? -5.645 -7.235 13.649 1.00 97.56 192 ARG A N 1
ATOM 1481 C CA . ARG A 1 192 ? -5.742 -7.777 12.284 1.00 97.56 192 ARG A CA 1
ATOM 1482 C C . ARG A 1 192 ? -5.032 -6.884 11.276 1.00 97.56 192 ARG A C 1
ATOM 1484 O O . ARG A 1 192 ? -5.349 -5.699 11.171 1.00 97.56 192 ARG A O 1
ATOM 1491 N N . LEU A 1 193 ? -4.105 -7.467 10.518 1.00 98.56 193 LEU A N 1
ATOM 1492 C CA . LEU A 1 193 ? -3.314 -6.786 9.493 1.00 98.56 193 LEU A CA 1
ATOM 1493 C C . LEU A 1 193 ? -3.319 -7.562 8.174 1.00 98.56 193 LEU A C 1
ATOM 1495 O O . LEU A 1 193 ? -3.005 -8.748 8.137 1.00 98.56 193 LEU A O 1
ATOM 1499 N N . ILE A 1 194 ? -3.570 -6.866 7.072 1.00 98.56 194 ILE A N 1
ATOM 1500 C CA . ILE A 1 194 ? -3.195 -7.317 5.731 1.00 98.56 194 ILE A CA 1
ATOM 1501 C C . ILE A 1 194 ? -2.062 -6.413 5.252 1.00 98.56 194 ILE A C 1
ATOM 1503 O O . ILE A 1 194 ? -2.231 -5.200 5.106 1.00 98.56 194 ILE A O 1
ATOM 1507 N N . TYR A 1 195 ? -0.892 -7.004 5.042 1.00 98.62 195 TYR A N 1
ATOM 1508 C CA . TYR A 1 195 ? 0.313 -6.320 4.603 1.00 98.62 195 TYR A CA 1
ATOM 1509 C C . TYR A 1 195 ? 0.550 -6.541 3.111 1.00 98.62 195 TYR A C 1
ATOM 1511 O O . TYR A 1 195 ? 0.627 -7.679 2.639 1.00 98.62 195 TYR A O 1
ATOM 1519 N N . SER A 1 196 ? 0.730 -5.444 2.377 1.00 98.00 196 SER A N 1
ATOM 1520 C CA . SER A 1 196 ? 1.032 -5.491 0.946 1.00 98.00 196 SER A CA 1
ATOM 1521 C C . SER A 1 196 ? 2.531 -5.690 0.732 1.00 98.00 196 SER A C 1
ATOM 1523 O O . SER A 1 196 ? 3.310 -4.732 0.811 1.00 98.00 196 SER A O 1
ATOM 1525 N N . SER A 1 197 ? 2.946 -6.927 0.467 1.00 97.94 197 SER A N 1
ATOM 1526 C CA . SER A 1 197 ? 4.336 -7.267 0.145 1.00 97.94 197 SER A CA 1
ATOM 1527 C C . SER A 1 197 ? 4.583 -7.235 -1.366 1.00 97.94 197 SER A C 1
ATOM 1529 O O . SER A 1 197 ? 3.986 -6.417 -2.045 1.00 97.94 197 SER A O 1
ATOM 1531 N N . THR A 1 198 ? 5.523 -8.006 -1.913 1.00 97.38 198 THR A N 1
ATOM 1532 C CA . THR A 1 198 ? 5.893 -7.981 -3.334 1.00 97.38 198 THR A CA 1
ATOM 1533 C C . THR A 1 198 ? 6.653 -9.241 -3.730 1.00 97.38 198 THR A C 1
ATOM 1535 O O . THR A 1 198 ? 7.435 -9.762 -2.942 1.00 97.38 198 THR A O 1
ATOM 1538 N N . CYS A 1 199 ? 6.524 -9.682 -4.982 1.00 96.19 199 CYS A N 1
ATOM 1539 C CA . CYS A 1 199 ? 7.385 -10.723 -5.542 1.00 96.19 199 CYS A CA 1
ATOM 1540 C C . CYS A 1 199 ? 8.880 -10.325 -5.575 1.00 96.19 199 CYS A C 1
ATOM 1542 O O . CYS A 1 199 ? 9.748 -11.189 -5.678 1.00 96.19 199 CYS A O 1
ATOM 1544 N N . ALA A 1 200 ? 9.221 -9.035 -5.439 1.00 96.50 200 ALA A N 1
ATOM 1545 C CA . ALA A 1 200 ? 10.613 -8.582 -5.380 1.00 96.50 200 ALA A CA 1
ATOM 1546 C C . ALA A 1 200 ? 11.379 -9.115 -4.153 1.00 96.50 200 ALA A C 1
ATOM 1548 O O . ALA A 1 200 ? 12.610 -9.045 -4.135 1.00 96.50 200 ALA A O 1
ATOM 1549 N N . THR A 1 201 ? 10.686 -9.669 -3.148 1.00 97.75 201 THR A N 1
ATOM 1550 C CA . THR A 1 201 ? 11.321 -10.358 -2.015 1.00 97.75 201 THR A CA 1
ATOM 1551 C C . THR A 1 201 ? 12.052 -11.628 -2.438 1.00 97.75 201 THR A C 1
ATOM 1553 O O . THR A 1 201 ? 12.980 -12.030 -1.749 1.00 97.75 201 THR A O 1
ATOM 1556 N N . TYR A 1 202 ? 11.663 -12.259 -3.549 1.00 97.62 202 TYR A N 1
ATOM 1557 C CA . TYR A 1 202 ? 12.276 -13.498 -4.038 1.00 97.62 202 TYR A CA 1
ATOM 1558 C C . TYR A 1 202 ? 13.576 -13.270 -4.822 1.00 97.62 202 TYR A C 1
ATOM 1560 O O . TYR A 1 202 ? 14.378 -14.188 -4.950 1.00 97.62 202 TYR A O 1
ATOM 1568 N N . GLY A 1 203 ? 13.816 -12.053 -5.319 1.00 95.12 203 GLY A N 1
ATOM 1569 C CA . GLY A 1 203 ? 14.987 -11.755 -6.145 1.00 95.12 203 GLY A CA 1
ATOM 1570 C C . GLY A 1 203 ? 14.955 -12.476 -7.490 1.00 95.12 203 GLY A C 1
ATOM 1571 O O . GLY A 1 203 ? 14.009 -12.297 -8.253 1.00 95.12 203 GLY A O 1
ATOM 1572 N N . ASN A 1 204 ? 16.000 -13.259 -7.769 1.00 93.25 204 ASN A N 1
ATOM 1573 C CA . ASN A 1 204 ? 16.155 -14.040 -8.997 1.00 93.25 204 ASN A CA 1
ATOM 1574 C C . ASN A 1 204 ? 15.991 -15.537 -8.678 1.00 93.25 204 ASN A C 1
ATOM 1576 O O . ASN A 1 204 ? 16.991 -16.204 -8.416 1.00 93.25 204 ASN A O 1
ATOM 1580 N N . PRO A 1 205 ? 14.757 -16.062 -8.635 1.00 91.75 205 PRO A N 1
ATOM 1581 C CA . PRO A 1 205 ? 14.518 -17.464 -8.313 1.00 91.75 205 PRO A CA 1
ATOM 1582 C C . PRO A 1 205 ? 15.036 -18.387 -9.422 1.00 91.75 205 PRO A C 1
ATOM 1584 O O . PRO A 1 205 ? 14.889 -18.090 -10.606 1.00 91.75 205 PRO A O 1
ATOM 1587 N N . GLU A 1 206 ? 15.599 -19.530 -9.033 1.00 88.31 206 GLU A N 1
ATOM 1588 C CA . GLU A 1 206 ? 16.111 -20.543 -9.969 1.00 88.31 206 GLU A CA 1
ATOM 1589 C C . GLU A 1 206 ? 15.000 -21.430 -10.547 1.00 88.31 206 GLU A C 1
ATOM 1591 O O . GLU A 1 206 ? 15.116 -21.933 -11.663 1.00 88.31 206 GLU A O 1
ATOM 1596 N N . ILE A 1 207 ? 13.915 -21.615 -9.789 1.00 88.56 207 ILE A N 1
ATOM 1597 C CA . ILE A 1 207 ? 12.791 -22.482 -10.147 1.00 88.56 207 ILE A CA 1
ATOM 1598 C C . ILE A 1 207 ? 11.533 -21.631 -10.317 1.00 88.56 207 ILE A C 1
ATOM 1600 O O . ILE A 1 207 ? 11.207 -20.796 -9.471 1.00 88.56 207 ILE A O 1
ATOM 1604 N N . LEU A 1 208 ? 10.820 -21.885 -11.415 1.00 90.56 208 LEU A N 1
ATOM 1605 C CA . LEU A 1 208 ? 9.502 -21.337 -11.712 1.00 90.56 208 LEU A CA 1
ATOM 1606 C C . LEU A 1 208 ? 8.483 -22.489 -11.840 1.00 90.56 208 LEU A C 1
ATOM 1608 O O . LEU A 1 208 ? 8.852 -23.551 -12.344 1.00 90.56 208 LEU A O 1
ATOM 1612 N N . PRO A 1 209 ? 7.211 -22.295 -11.444 1.00 93.06 209 PRO A N 1
ATOM 1613 C CA . PRO A 1 209 ? 6.655 -21.081 -10.842 1.00 93.06 209 PRO A CA 1
ATOM 1614 C C . PRO A 1 209 ? 7.169 -20.836 -9.414 1.00 93.06 209 PRO A C 1
ATOM 1616 O O . PRO A 1 209 ? 7.557 -21.762 -8.704 1.00 93.06 209 PRO A O 1
ATOM 1619 N N . ILE A 1 210 ? 7.180 -19.565 -9.004 1.00 95.50 210 ILE A N 1
ATOM 1620 C CA . ILE A 1 210 ? 7.518 -19.171 -7.630 1.00 95.50 210 ILE A CA 1
ATOM 1621 C C . ILE A 1 210 ? 6.396 -19.641 -6.700 1.00 95.50 210 ILE A C 1
ATOM 1623 O O . ILE A 1 210 ? 5.222 -19.470 -7.020 1.00 95.50 210 ILE A O 1
ATOM 1627 N N . THR A 1 211 ? 6.760 -20.172 -5.535 1.00 96.00 211 THR A N 1
ATOM 1628 C CA . THR A 1 211 ? 5.820 -20.493 -4.450 1.00 96.00 211 THR A CA 1
ATOM 1629 C C . THR A 1 211 ? 6.179 -19.709 -3.188 1.00 96.00 211 THR A C 1
ATOM 1631 O O . THR A 1 211 ? 7.221 -19.056 -3.095 1.00 96.00 211 THR A O 1
ATOM 1634 N N . GLU A 1 212 ? 5.343 -19.773 -2.160 1.00 95.62 212 GLU A N 1
ATOM 1635 C CA . GLU A 1 212 ? 5.614 -19.170 -0.854 1.00 95.62 212 GLU A CA 1
ATOM 1636 C C . GLU A 1 212 ? 6.835 -19.787 -0.156 1.00 95.62 212 GLU A C 1
ATOM 1638 O O . GLU A 1 212 ? 7.458 -19.114 0.669 1.00 95.62 212 GLU A O 1
ATOM 1643 N N . LEU A 1 213 ? 7.204 -21.021 -0.527 1.00 95.69 213 LEU A N 1
ATOM 1644 C CA . LEU A 1 213 ? 8.383 -21.738 -0.031 1.00 95.69 213 LEU A CA 1
ATOM 1645 C C . LEU A 1 213 ? 9.683 -21.331 -0.741 1.00 95.69 213 LEU A C 1
ATOM 1647 O O . LEU A 1 213 ? 10.767 -21.667 -0.267 1.00 95.69 213 LEU A O 1
ATOM 1651 N N . THR A 1 214 ? 9.603 -20.613 -1.865 1.00 96.81 214 THR A N 1
ATOM 1652 C CA . THR A 1 214 ? 10.790 -20.131 -2.578 1.00 96.81 214 THR A CA 1
ATOM 1653 C C . THR A 1 214 ? 11.609 -19.193 -1.672 1.00 96.81 214 THR A C 1
ATOM 1655 O O . THR A 1 214 ? 11.033 -18.292 -1.052 1.00 96.81 214 THR A O 1
ATOM 1658 N N . PRO A 1 215 ? 12.947 -19.349 -1.591 1.00 96.69 215 PRO A N 1
ATOM 1659 C CA . PRO A 1 215 ? 13.789 -18.480 -0.774 1.00 96.69 215 PRO A CA 1
ATOM 1660 C C . PRO A 1 215 ? 13.630 -16.994 -1.115 1.00 96.69 215 PRO A C 1
ATOM 1662 O O . PRO A 1 215 ? 13.596 -16.600 -2.281 1.00 96.69 215 PRO A O 1
ATOM 1665 N N . THR A 1 216 ? 13.568 -16.145 -0.089 1.00 97.75 216 THR A N 1
ATOM 1666 C CA . THR A 1 216 ? 13.472 -14.690 -0.259 1.00 97.75 216 THR A CA 1
ATOM 1667 C C . THR A 1 216 ? 14.859 -14.046 -0.284 1.00 97.75 216 THR A C 1
ATOM 1669 O O . THR A 1 216 ? 15.415 -13.745 0.774 1.00 97.75 216 THR A O 1
ATOM 1672 N N . LEU A 1 217 ? 15.415 -13.836 -1.483 1.00 97.50 217 LEU A N 1
ATOM 1673 C CA . LEU A 1 217 ? 16.752 -13.267 -1.710 1.00 97.50 217 LEU A CA 1
ATOM 1674 C C . LEU A 1 217 ? 16.695 -11.957 -2.530 1.00 97.50 217 LEU A C 1
ATOM 1676 O O . LEU A 1 217 ? 17.124 -11.923 -3.683 1.00 97.50 217 LEU A O 1
ATOM 1680 N N . PRO A 1 218 ? 16.165 -10.849 -1.978 1.00 97.50 218 PRO A N 1
ATOM 1681 C CA . PRO A 1 218 ? 15.924 -9.625 -2.738 1.00 97.50 218 PRO A CA 1
ATOM 1682 C C . PRO A 1 218 ? 17.216 -8.948 -3.220 1.00 97.50 218 PRO A C 1
ATOM 1684 O O . PRO A 1 218 ? 18.159 -8.725 -2.457 1.00 97.50 218 PRO A O 1
ATOM 1687 N N . ILE A 1 219 ? 17.213 -8.513 -4.482 1.00 97.00 219 ILE A N 1
ATOM 1688 C CA . ILE A 1 219 ? 18.397 -7.961 -5.168 1.00 97.00 219 ILE A CA 1
ATOM 1689 C C . ILE A 1 219 ? 18.458 -6.425 -5.198 1.00 97.00 219 ILE A C 1
ATOM 1691 O O . ILE A 1 219 ? 19.450 -5.858 -5.643 1.00 97.00 219 ILE A O 1
ATOM 1695 N N . ASN A 1 220 ? 17.418 -5.733 -4.723 1.00 96.81 220 ASN A N 1
ATOM 1696 C CA . ASN A 1 220 ? 17.333 -4.267 -4.722 1.00 96.81 220 ASN A CA 1
ATOM 1697 C C . ASN A 1 220 ? 16.813 -3.721 -3.373 1.00 96.81 220 ASN A C 1
ATOM 1699 O O . ASN A 1 220 ? 16.189 -4.471 -2.614 1.00 96.81 220 ASN A O 1
ATOM 1703 N N . PRO A 1 221 ? 17.058 -2.435 -3.046 1.00 98.25 221 PRO A N 1
ATOM 1704 C CA . PRO A 1 221 ? 16.629 -1.826 -1.787 1.00 98.25 221 PRO A CA 1
ATOM 1705 C C . PRO A 1 221 ? 15.119 -1.884 -1.545 1.00 98.25 221 PRO A C 1
ATOM 1707 O O . PRO A 1 221 ? 14.712 -2.136 -0.416 1.00 98.25 221 PRO A O 1
ATOM 1710 N N . TYR A 1 222 ? 14.285 -1.730 -2.579 1.00 97.75 222 TYR A N 1
ATOM 1711 C CA . TYR A 1 222 ? 12.831 -1.878 -2.447 1.00 97.75 222 TYR A CA 1
ATOM 1712 C C . TYR A 1 222 ? 12.425 -3.272 -1.940 1.00 97.75 222 TYR A C 1
ATOM 1714 O O . TYR A 1 222 ? 11.726 -3.384 -0.931 1.00 97.75 222 TYR A O 1
ATOM 1722 N N . GLY A 1 223 ? 12.907 -4.336 -2.589 1.00 98.00 223 GLY A N 1
ATOM 1723 C CA . GLY A 1 223 ? 12.641 -5.718 -2.186 1.00 98.00 223 GLY A CA 1
ATOM 1724 C C . GLY A 1 223 ? 13.193 -6.031 -0.794 1.00 98.00 223 GLY A C 1
ATOM 1725 O O . GLY A 1 223 ? 12.515 -6.676 0.004 1.00 98.00 223 GLY A O 1
ATOM 1726 N N . LYS A 1 224 ? 14.386 -5.517 -0.462 1.00 98.62 224 LYS A N 1
ATOM 1727 C CA . LYS A 1 224 ? 14.986 -5.672 0.873 1.00 98.62 224 LYS A CA 1
ATOM 1728 C C . LYS A 1 224 ? 14.168 -4.970 1.958 1.00 98.62 224 LYS A C 1
ATOM 1730 O O . LYS A 1 224 ? 13.934 -5.557 3.008 1.00 98.62 224 LYS A O 1
ATOM 1735 N N . ALA A 1 225 ? 13.706 -3.747 1.709 1.00 98.69 225 ALA A N 1
ATOM 1736 C CA . ALA A 1 225 ? 12.887 -2.996 2.656 1.00 98.69 225 ALA A CA 1
ATOM 1737 C C . ALA A 1 225 ? 11.512 -3.653 2.878 1.00 98.69 225 ALA A C 1
ATOM 1739 O O . ALA A 1 225 ? 11.035 -3.710 4.014 1.00 98.69 225 ALA A O 1
ATOM 1740 N N . LYS A 1 226 ? 10.901 -4.210 1.819 1.00 98.56 226 LYS A N 1
ATOM 1741 C CA . LYS A 1 226 ? 9.669 -5.010 1.917 1.00 98.56 226 LYS A CA 1
ATOM 1742 C C . LYS A 1 226 ? 9.875 -6.292 2.720 1.00 98.56 226 LYS A C 1
ATOM 1744 O O . LYS A 1 226 ? 9.087 -6.551 3.621 1.00 98.56 226 LYS A O 1
ATOM 1749 N N . LEU A 1 227 ? 10.954 -7.037 2.470 1.00 98.62 227 LEU A N 1
ATOM 1750 C CA . LEU A 1 227 ? 11.271 -8.236 3.252 1.00 98.62 227 LEU A CA 1
ATOM 1751 C C . LEU A 1 227 ? 11.537 -7.907 4.731 1.00 98.62 227 LEU A C 1
ATOM 1753 O O . LEU A 1 227 ? 11.055 -8.616 5.608 1.00 98.62 227 LEU A O 1
ATOM 1757 N N . ALA A 1 228 ? 12.239 -6.809 5.021 1.00 98.81 228 ALA A N 1
ATOM 1758 C CA . ALA A 1 228 ? 12.455 -6.354 6.395 1.00 98.81 228 ALA A CA 1
ATOM 1759 C C . ALA A 1 228 ? 11.136 -5.979 7.096 1.00 98.81 228 ALA A C 1
ATOM 1761 O O . ALA A 1 228 ? 10.942 -6.278 8.270 1.00 98.81 228 ALA A O 1
ATOM 1762 N N . ALA A 1 229 ? 10.192 -5.367 6.379 1.00 98.75 229 ALA A N 1
ATOM 1763 C CA . ALA A 1 229 ? 8.861 -5.099 6.915 1.00 98.75 229 ALA A CA 1
ATOM 1764 C C . ALA A 1 229 ? 8.041 -6.387 7.131 1.00 98.75 229 ALA A C 1
ATOM 1766 O O . ALA A 1 229 ? 7.328 -6.482 8.128 1.00 98.75 229 ALA A O 1
ATOM 1767 N N . GLU A 1 230 ? 8.173 -7.403 6.265 1.00 98.56 230 GLU A N 1
ATOM 1768 C CA . GLU A 1 230 ? 7.576 -8.724 6.522 1.00 98.56 230 GLU A CA 1
ATOM 1769 C C . GLU A 1 230 ? 8.112 -9.349 7.815 1.00 98.56 230 GLU A C 1
ATOM 1771 O O . GLU A 1 230 ? 7.338 -9.935 8.567 1.00 98.56 230 GLU A O 1
ATOM 1776 N N . GLN A 1 231 ? 9.419 -9.227 8.077 1.00 98.62 231 GLN A N 1
ATOM 1777 C CA . GLN A 1 231 ? 10.045 -9.731 9.304 1.00 98.62 231 GLN A CA 1
ATOM 1778 C C . GLN A 1 231 ? 9.465 -9.039 10.541 1.00 98.62 231 GLN A C 1
ATOM 1780 O O . GLN A 1 231 ? 9.037 -9.726 11.460 1.00 98.62 231 GLN A O 1
ATOM 1785 N N . VAL A 1 232 ? 9.318 -7.707 10.515 1.00 98.62 232 VAL A N 1
ATOM 1786 C CA . VAL A 1 232 ? 8.639 -6.951 11.588 1.00 98.62 232 VAL A CA 1
ATOM 1787 C C . VAL A 1 232 ? 7.244 -7.517 11.867 1.00 98.62 232 VAL A C 1
ATOM 1789 O O . VAL A 1 232 ? 6.900 -7.777 13.019 1.00 98.62 232 VAL A O 1
ATOM 1792 N N . VAL A 1 233 ? 6.438 -7.728 10.822 1.00 98.56 233 VAL A N 1
ATOM 1793 C CA . VAL A 1 233 ? 5.073 -8.260 10.962 1.00 98.56 233 VAL A CA 1
ATOM 1794 C C . VAL A 1 233 ? 5.081 -9.695 11.498 1.00 98.56 233 VAL A C 1
ATOM 1796 O O . VAL A 1 233 ? 4.279 -10.025 12.372 1.00 98.56 233 VAL A O 1
ATOM 1799 N N . ARG A 1 234 ? 5.986 -10.545 11.001 1.00 97.69 234 ARG A N 1
ATOM 1800 C CA . ARG A 1 234 ? 6.108 -11.950 11.407 1.00 97.69 234 ARG A CA 1
ATOM 1801 C C . ARG A 1 234 ? 6.530 -12.085 12.864 1.00 97.69 234 ARG A C 1
ATOM 1803 O O . ARG A 1 234 ? 5.895 -12.832 13.601 1.00 97.69 234 ARG A O 1
ATOM 1810 N N . ASP A 1 235 ? 7.557 -11.355 13.279 1.00 98.44 235 ASP A N 1
ATOM 1811 C CA . ASP A 1 235 ? 8.092 -11.420 14.639 1.00 98.44 235 ASP A CA 1
ATOM 1812 C C . ASP A 1 235 ? 7.082 -10.853 15.649 1.00 98.44 235 ASP A C 1
ATOM 1814 O O . ASP A 1 235 ? 6.899 -11.392 16.746 1.00 98.44 235 ASP A O 1
ATOM 1818 N N . TYR A 1 236 ? 6.343 -9.809 15.258 1.00 98.44 236 TYR A N 1
ATOM 1819 C CA . TYR A 1 236 ? 5.239 -9.295 16.064 1.00 98.44 236 TYR A CA 1
ATOM 1820 C C . TYR A 1 236 ? 4.099 -10.316 16.201 1.00 98.44 236 TYR A C 1
ATOM 1822 O O . TYR A 1 236 ? 3.645 -10.574 17.313 1.00 98.44 236 TYR A O 1
ATOM 1830 N N . ALA A 1 237 ? 3.676 -10.961 15.109 1.00 97.81 237 ALA A N 1
ATOM 1831 C CA . ALA A 1 237 ? 2.658 -12.012 15.158 1.00 97.81 237 ALA A CA 1
ATOM 1832 C C . ALA A 1 237 ? 3.103 -13.224 16.001 1.00 97.81 237 ALA A C 1
ATOM 1834 O O . ALA A 1 237 ? 2.315 -13.762 16.773 1.00 97.81 237 ALA A O 1
ATOM 1835 N N . ALA A 1 238 ? 4.374 -13.627 15.906 1.00 97.44 238 ALA A N 1
ATOM 1836 C CA . ALA A 1 238 ? 4.925 -14.734 16.688 1.00 97.44 238 ALA A CA 1
ATOM 1837 C C . ALA A 1 238 ? 4.942 -14.441 18.199 1.00 97.44 238 ALA A C 1
ATOM 1839 O O . ALA A 1 238 ? 4.728 -15.344 19.005 1.00 97.44 238 ALA A O 1
ATOM 1840 N N . SER A 1 239 ? 5.162 -13.181 18.585 1.00 97.81 239 SER A N 1
ATOM 1841 C CA . SER A 1 239 ? 5.137 -12.743 19.988 1.00 97.81 239 SER A CA 1
ATOM 1842 C C . SER A 1 239 ? 3.735 -12.405 20.518 1.00 97.81 239 SER A C 1
ATOM 1844 O O . SER A 1 239 ? 3.571 -12.258 21.727 1.00 97.81 239 SER A O 1
ATOM 1846 N N . ASN A 1 240 ? 2.718 -12.314 19.652 1.00 97.69 240 ASN A N 1
ATOM 1847 C CA . ASN A 1 240 ? 1.344 -11.944 20.008 1.00 97.69 240 ASN A CA 1
ATOM 1848 C C . ASN A 1 240 ? 0.345 -12.928 19.358 1.00 97.69 240 ASN A C 1
ATOM 1850 O O . ASN A 1 240 ? -0.161 -12.645 18.273 1.00 97.69 240 ASN A O 1
ATOM 1854 N N . PRO A 1 241 ? 0.008 -14.064 20.003 1.00 93.50 241 PRO A N 1
ATOM 1855 C CA . PRO A 1 241 ? -0.790 -15.146 19.396 1.00 93.50 241 PRO A CA 1
ATOM 1856 C C . PRO A 1 241 ? -2.183 -14.742 18.872 1.00 93.50 241 PRO A C 1
ATOM 1858 O O . PRO A 1 241 ? -2.715 -15.354 17.934 1.00 93.50 241 PRO A O 1
ATOM 1861 N N . ASP A 1 242 ? -2.770 -13.700 19.463 1.00 94.44 242 ASP A N 1
ATOM 1862 C CA . ASP A 1 242 ? -4.069 -13.153 19.064 1.00 94.44 242 ASP A CA 1
ATOM 1863 C C . ASP A 1 242 ? -3.982 -12.239 17.833 1.00 94.44 242 ASP A C 1
ATOM 1865 O O . ASP A 1 242 ? -5.004 -11.956 17.205 1.00 94.44 242 ASP A O 1
ATOM 1869 N N . PHE A 1 243 ? -2.781 -11.788 17.461 1.00 97.06 243 PHE A N 1
ATOM 1870 C CA . PHE A 1 243 ? -2.560 -10.978 16.272 1.00 97.06 243 PHE A CA 1
ATOM 1871 C C . PHE A 1 243 ? -2.590 -11.855 15.019 1.00 97.06 243 PHE A C 1
ATOM 1873 O O . PHE A 1 243 ? -1.855 -12.836 14.898 1.00 97.06 243 PHE A O 1
ATOM 1880 N N . LYS A 1 244 ? -3.444 -11.500 14.059 1.00 96.06 244 LYS A N 1
ATOM 1881 C CA . LYS A 1 244 ? -3.579 -12.191 12.774 1.00 96.06 244 LYS A CA 1
ATOM 1882 C C . LYS A 1 244 ? -3.064 -11.296 11.660 1.00 96.06 244 LYS A C 1
ATOM 1884 O O . LYS A 1 244 ? -3.571 -10.193 11.451 1.00 96.06 244 LYS A O 1
ATOM 1889 N N . ALA A 1 245 ? -2.076 -11.796 10.928 1.00 97.31 245 ALA A N 1
ATOM 1890 C CA . ALA A 1 245 ? -1.484 -11.099 9.801 1.00 97.31 245 ALA A CA 1
ATOM 1891 C C . ALA A 1 245 ? -1.541 -11.951 8.535 1.00 97.31 245 ALA A C 1
ATOM 1893 O O . ALA A 1 245 ? -1.231 -13.140 8.570 1.00 97.31 245 ALA A O 1
ATOM 1894 N N . ALA A 1 246 ? -1.867 -11.317 7.414 1.00 97.81 246 ALA A N 1
ATOM 1895 C CA . ALA A 1 246 ? -1.669 -11.874 6.086 1.00 97.81 246 ALA A CA 1
ATOM 1896 C C . ALA A 1 246 ? -0.662 -11.015 5.322 1.00 97.81 246 ALA A C 1
ATOM 1898 O O . ALA A 1 246 ? -0.768 -9.789 5.302 1.00 97.81 246 ALA A O 1
ATOM 1899 N N . VAL A 1 247 ? 0.315 -11.659 4.691 1.00 97.94 247 VAL A N 1
ATOM 1900 C CA . VAL A 1 247 ? 1.356 -11.005 3.894 1.00 97.94 247 VAL A CA 1
ATOM 1901 C C . VAL A 1 247 ? 1.133 -11.393 2.439 1.00 97.94 247 VAL A C 1
ATOM 1903 O O . VAL A 1 247 ? 1.359 -12.539 2.064 1.00 97.94 247 VAL A O 1
ATOM 1906 N N . LEU A 1 248 ? 0.674 -10.447 1.621 1.00 97.88 248 LEU A N 1
ATOM 1907 C CA . LEU A 1 248 ? 0.310 -10.713 0.230 1.00 97.88 248 LEU A CA 1
ATOM 1908 C C . LEU 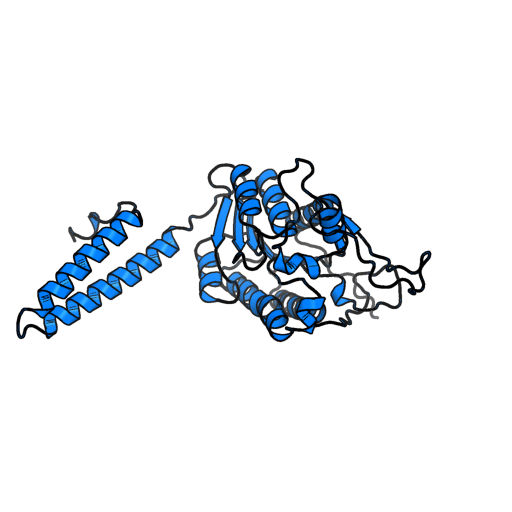A 1 248 ? 1.444 -10.276 -0.700 1.00 97.88 248 LEU A C 1
ATOM 1910 O O . LEU A 1 248 ? 1.693 -9.083 -0.880 1.00 97.88 248 LEU A O 1
ATOM 1914 N N . ARG A 1 249 ? 2.159 -11.244 -1.282 1.00 97.94 249 ARG A N 1
ATOM 1915 C CA . ARG A 1 249 ? 3.278 -11.009 -2.209 1.00 97.94 249 ARG A CA 1
ATOM 1916 C C . ARG A 1 249 ? 2.778 -10.942 -3.649 1.00 97.94 249 ARG A C 1
ATOM 1918 O O . ARG A 1 249 ? 2.947 -11.879 -4.421 1.00 97.94 249 ARG A O 1
ATOM 1925 N N . TYR A 1 250 ? 2.148 -9.830 -4.014 1.00 94.62 250 TYR A N 1
ATOM 1926 C CA . TYR A 1 250 ? 1.653 -9.650 -5.379 1.00 94.62 250 TYR A CA 1
ATOM 1927 C C . TYR A 1 250 ? 2.781 -9.493 -6.418 1.00 94.62 250 TYR A C 1
ATOM 1929 O O . TYR A 1 250 ? 3.918 -9.120 -6.100 1.00 94.62 250 TYR A O 1
ATOM 1937 N N . PHE A 1 251 ? 2.437 -9.773 -7.673 1.00 94.88 251 PHE A N 1
ATOM 1938 C CA . PHE A 1 251 ? 3.303 -9.613 -8.840 1.00 94.88 251 PHE A CA 1
ATOM 1939 C C . PHE A 1 251 ? 3.014 -8.270 -9.534 1.00 94.88 251 PHE A C 1
ATOM 1941 O O . PHE A 1 251 ? 2.967 -7.227 -8.875 1.00 94.88 251 PHE A O 1
ATOM 1948 N N . ASN A 1 252 ? 2.846 -8.252 -10.859 1.00 95.12 252 ASN A N 1
ATOM 1949 C CA . ASN A 1 252 ? 2.686 -7.021 -11.625 1.00 95.12 252 ASN A CA 1
ATOM 1950 C C . ASN A 1 252 ? 1.202 -6.706 -11.770 1.00 95.12 252 ASN A C 1
ATOM 1952 O O . ASN A 1 252 ? 0.482 -7.323 -12.548 1.00 95.12 252 ASN A O 1
ATOM 1956 N N . VAL A 1 253 ? 0.744 -5.734 -10.992 1.00 95.94 253 VAL A N 1
ATOM 1957 C CA . VAL A 1 253 ? -0.660 -5.323 -10.997 1.00 95.94 253 VAL A CA 1
ATOM 1958 C C . VAL A 1 253 ? -0.909 -4.351 -12.142 1.00 95.94 253 VAL A C 1
ATOM 1960 O O . VAL A 1 253 ? -0.157 -3.382 -12.280 1.00 95.94 253 VAL A O 1
ATOM 1963 N N . TYR A 1 254 ? -1.970 -4.584 -12.912 1.00 95.69 254 TYR A N 1
ATOM 1964 C CA . TYR A 1 254 ? -2.409 -3.724 -14.014 1.00 95.69 254 TYR A CA 1
ATOM 1965 C C . TYR A 1 254 ? -3.937 -3.567 -14.038 1.00 95.69 254 TYR A C 1
ATOM 1967 O O . TYR A 1 254 ? -4.652 -4.188 -13.251 1.00 95.69 254 TYR A O 1
ATOM 1975 N N . GLY A 1 255 ? -4.438 -2.737 -14.953 1.00 95.31 255 GLY A N 1
ATOM 1976 C CA . GLY A 1 255 ? -5.870 -2.548 -15.177 1.00 95.31 255 GLY A CA 1
ATOM 1977 C C . GLY A 1 255 ? -6.453 -1.343 -14.444 1.00 95.31 255 GLY A C 1
ATOM 1978 O O . GLY A 1 255 ? -5.733 -0.445 -14.004 1.00 95.31 255 GLY A O 1
ATOM 1979 N N . ALA A 1 256 ? -7.777 -1.309 -14.363 1.00 96.38 256 ALA A N 1
ATOM 1980 C CA . ALA A 1 256 ? -8.553 -0.202 -13.815 1.00 96.38 256 ALA A CA 1
ATOM 1981 C C . ALA A 1 256 ? -9.901 -0.713 -13.289 1.00 96.38 256 ALA A C 1
ATOM 1983 O O . ALA A 1 256 ? -10.290 -1.849 -13.558 1.00 96.38 256 ALA A O 1
ATOM 1984 N N . ASP A 1 257 ? -10.635 0.131 -12.568 1.00 96.50 257 ASP A N 1
ATOM 1985 C CA . ASP A 1 257 ? -12.025 -0.151 -12.218 1.00 96.50 257 ASP A CA 1
ATOM 1986 C C . ASP A 1 257 ? -12.849 -0.322 -13.511 1.00 96.50 257 ASP A C 1
ATOM 1988 O O . ASP A 1 257 ? -12.848 0.592 -14.341 1.00 96.50 257 ASP A O 1
ATOM 1992 N N . PRO A 1 258 ? -13.578 -1.440 -13.699 1.00 93.50 258 PRO A N 1
ATOM 1993 C CA . PRO A 1 258 ? -14.353 -1.691 -14.918 1.00 93.50 258 PRO A CA 1
ATOM 1994 C C . PRO A 1 258 ? -15.416 -0.625 -15.216 1.00 93.50 258 PRO A C 1
ATOM 1996 O O . PRO A 1 258 ? -15.783 -0.421 -16.370 1.00 93.50 258 PRO A O 1
ATOM 1999 N N . ALA A 1 259 ? -15.897 0.081 -14.187 1.00 95.19 259 ALA A N 1
ATOM 2000 C CA . ALA A 1 259 ? -16.822 1.205 -14.336 1.00 95.19 259 ALA A CA 1
ATOM 2001 C C . ALA A 1 259 ? -16.119 2.547 -14.648 1.00 95.19 259 ALA A C 1
ATOM 2003 O O . ALA A 1 259 ? -16.774 3.589 -14.702 1.00 95.19 259 ALA A O 1
ATOM 2004 N N . GLY A 1 260 ? -14.796 2.545 -14.836 1.00 95.06 260 GLY A N 1
ATOM 2005 C CA . GLY A 1 260 ? -14.000 3.710 -15.223 1.00 95.06 260 GLY A CA 1
ATOM 2006 C C . GLY A 1 260 ? -13.840 4.769 -14.130 1.00 95.06 260 GLY A C 1
ATOM 2007 O O . GLY A 1 260 ? -13.531 5.920 -14.439 1.00 95.06 260 GLY A O 1
ATOM 2008 N N . ARG A 1 261 ? -14.074 4.435 -12.852 1.00 95.62 261 ARG A N 1
ATOM 2009 C CA . ARG A 1 261 ? -14.018 5.409 -11.744 1.00 95.62 261 ARG A CA 1
ATOM 2010 C C . ARG A 1 261 ? -12.606 5.602 -11.196 1.00 95.62 261 ARG A C 1
ATOM 2012 O O . ARG A 1 261 ? -12.308 6.668 -10.656 1.00 95.62 261 ARG A O 1
ATOM 2019 N N . LEU A 1 262 ? -11.764 4.576 -11.300 1.00 97.25 262 LEU A N 1
ATOM 2020 C CA . LEU A 1 262 ? -10.398 4.527 -10.782 1.00 97.25 262 LEU A CA 1
ATOM 2021 C C . LEU A 1 262 ? -9.463 3.844 -11.784 1.00 97.25 262 LEU A C 1
ATOM 2023 O O . LEU A 1 262 ? -9.880 2.984 -12.550 1.00 97.25 262 LEU A O 1
ATOM 2027 N N . GLY A 1 263 ? -8.185 4.208 -11.732 1.00 94.62 263 GLY A N 1
ATOM 2028 C CA . GLY A 1 263 ? -7.107 3.611 -12.514 1.00 94.62 263 GLY A CA 1
ATOM 2029 C C . GLY A 1 263 ? -5.750 4.056 -11.972 1.00 94.62 263 GLY A C 1
ATOM 2030 O O . GLY A 1 263 ? -5.678 4.893 -11.065 1.00 94.62 263 GLY A O 1
ATOM 2031 N N . GLU A 1 264 ? -4.670 3.494 -12.505 1.00 92.62 264 GLU A N 1
ATOM 2032 C CA . GLU A 1 264 ? -3.318 3.961 -12.199 1.00 92.62 264 GLU A CA 1
ATOM 2033 C C . GLU A 1 264 ? -3.071 5.314 -12.885 1.00 92.62 264 GLU A C 1
ATOM 2035 O O . GLU A 1 264 ? -3.198 5.441 -14.100 1.00 92.62 264 GLU A O 1
ATOM 2040 N N . TYR A 1 265 ? -2.744 6.345 -12.104 1.00 90.00 265 TYR A N 1
ATOM 2041 C CA . TYR A 1 265 ? -2.439 7.676 -12.633 1.00 90.00 265 TYR A CA 1
ATOM 2042 C C . TYR A 1 265 ? -1.301 8.317 -11.827 1.00 90.00 265 TYR A C 1
ATOM 2044 O O . TYR A 1 265 ? -1.570 9.040 -10.855 1.00 90.00 265 TYR A O 1
ATOM 2052 N N . PRO A 1 266 ? -0.037 8.003 -12.166 1.00 88.00 266 PRO A N 1
ATOM 2053 C CA . PRO A 1 266 ? 1.128 8.540 -11.475 1.00 88.00 266 PRO A CA 1
ATOM 2054 C C . PRO A 1 266 ? 1.324 10.031 -11.787 1.00 88.00 266 PRO A C 1
ATOM 2056 O O . PRO A 1 266 ? 0.819 10.557 -12.781 1.00 88.00 266 PRO A O 1
ATOM 2059 N N . GLN A 1 267 ? 2.078 10.722 -10.929 1.00 88.12 267 GLN A N 1
ATOM 2060 C CA . GLN A 1 267 ? 2.501 12.101 -11.197 1.00 88.12 267 GLN A CA 1
ATOM 2061 C C . GLN A 1 267 ? 3.440 12.137 -12.419 1.00 88.12 267 GLN A C 1
ATOM 2063 O O . GLN A 1 267 ? 4.184 11.169 -12.616 1.00 88.12 267 GLN A O 1
ATOM 2068 N N . PRO A 1 268 ? 3.432 13.213 -13.231 1.00 88.25 268 PRO A N 1
ATOM 2069 C CA . PRO A 1 268 ? 4.234 13.300 -14.454 1.00 88.25 268 PRO A CA 1
ATOM 2070 C C . PRO A 1 268 ? 5.717 12.964 -14.258 1.00 88.25 268 PRO A C 1
ATOM 2072 O O . PRO A 1 268 ? 6.297 12.235 -15.057 1.00 88.25 268 PRO A O 1
ATOM 2075 N N . GLU A 1 269 ? 6.308 13.417 -13.155 1.00 87.69 269 GLU A N 1
ATOM 2076 C CA . GLU A 1 269 ? 7.728 13.252 -12.832 1.00 87.69 269 GLU A CA 1
ATOM 2077 C C . GLU A 1 269 ? 8.098 11.792 -12.522 1.00 87.69 269 GLU A C 1
ATOM 2079 O O . GLU A 1 269 ? 9.263 11.408 -12.604 1.00 87.69 269 GLU A O 1
ATOM 2084 N N . LEU A 1 270 ? 7.107 10.964 -12.177 1.00 86.25 270 LEU A N 1
ATOM 2085 C CA . LEU A 1 270 ? 7.276 9.557 -11.816 1.00 86.25 270 LEU A CA 1
ATOM 2086 C C . LEU A 1 270 ? 7.000 8.604 -12.986 1.00 86.25 270 LEU A C 1
ATOM 2088 O O . LEU A 1 270 ? 7.276 7.411 -12.870 1.00 86.25 270 LEU A O 1
ATOM 2092 N N . ARG A 1 271 ? 6.477 9.098 -14.117 1.00 87.19 271 ARG A N 1
ATOM 2093 C CA . ARG A 1 271 ? 6.098 8.263 -15.272 1.00 87.19 271 ARG A CA 1
ATOM 2094 C C . ARG A 1 271 ? 7.276 7.473 -15.843 1.00 87.19 271 ARG A C 1
ATOM 2096 O O . ARG A 1 271 ? 7.121 6.303 -16.175 1.00 87.19 271 ARG A O 1
ATOM 2103 N N . SER A 1 272 ? 8.472 8.063 -15.853 1.00 84.44 272 SER A N 1
ATOM 2104 C CA . SER A 1 272 ? 9.710 7.403 -16.304 1.00 84.44 272 SER A CA 1
ATOM 2105 C C . SER A 1 272 ? 10.182 6.264 -15.391 1.00 84.44 272 SER A C 1
ATOM 2107 O O . SER A 1 272 ? 10.969 5.424 -15.815 1.00 84.44 272 SER A O 1
ATOM 2109 N N . GLN A 1 273 ? 9.700 6.220 -14.147 1.00 82.50 273 GLN A N 1
ATOM 2110 C CA . GLN A 1 273 ? 9.968 5.151 -13.180 1.00 82.50 273 GLN A CA 1
ATOM 2111 C C . GLN A 1 273 ? 8.868 4.076 -13.184 1.00 82.50 273 GLN A C 1
ATOM 2113 O O . GLN A 1 273 ? 8.962 3.089 -12.452 1.00 82.50 273 GLN A O 1
ATOM 2118 N N . GLY A 1 274 ? 7.806 4.299 -13.963 1.00 79.81 274 GLY A N 1
ATOM 2119 C CA . GLY A 1 274 ? 6.593 3.500 -13.985 1.00 79.81 274 GLY A CA 1
ATOM 2120 C C . GLY A 1 274 ? 6.788 2.073 -14.488 1.00 79.81 274 GLY A C 1
ATOM 2121 O O . GLY A 1 274 ? 7.830 1.671 -15.005 1.00 79.81 274 GLY A O 1
ATOM 2122 N N . ARG A 1 275 ? 5.734 1.278 -14.326 1.00 88.25 275 ARG A N 1
ATOM 2123 C CA . ARG A 1 275 ? 5.665 -0.086 -14.857 1.00 88.25 275 ARG A CA 1
ATOM 2124 C C . ARG A 1 275 ? 5.353 -0.041 -16.349 1.00 88.25 275 ARG A C 1
ATOM 2126 O O . ARG A 1 275 ? 4.754 0.916 -16.833 1.00 88.25 275 ARG A O 1
ATOM 2133 N N . ILE A 1 276 ? 5.673 -1.122 -17.057 1.00 91.12 276 ILE A N 1
ATOM 2134 C CA . ILE A 1 276 ? 5.383 -1.245 -18.492 1.00 91.12 276 ILE A CA 1
ATOM 2135 C C . ILE A 1 276 ? 3.892 -1.065 -18.814 1.00 91.12 276 ILE A C 1
ATOM 2137 O O . ILE A 1 276 ? 3.572 -0.435 -19.811 1.00 91.12 276 ILE A O 1
ATOM 2141 N N . SER A 1 277 ? 2.978 -1.513 -17.943 1.00 90.62 277 SER A N 1
ATOM 2142 C CA . SER A 1 277 ? 1.537 -1.261 -18.092 1.00 90.62 277 SER A CA 1
ATOM 2143 C C . SER A 1 277 ? 1.213 0.236 -18.142 1.00 90.62 277 SER A C 1
ATOM 2145 O O . SER A 1 277 ? 0.491 0.675 -19.032 1.00 90.62 277 SER A O 1
ATOM 2147 N N . GLY A 1 278 ? 1.790 1.025 -17.231 1.00 90.38 278 GLY A N 1
ATOM 2148 C CA . GLY A 1 278 ? 1.649 2.482 -17.215 1.00 90.38 278 GLY A CA 1
ATOM 2149 C C . GLY A 1 278 ? 2.258 3.131 -18.456 1.00 90.38 278 GLY A C 1
ATOM 2150 O O . GLY A 1 278 ? 1.614 3.963 -19.084 1.00 90.38 278 GLY A O 1
ATOM 2151 N N . ALA A 1 279 ? 3.448 2.689 -18.870 1.00 91.12 279 ALA A N 1
ATOM 2152 C CA . ALA A 1 279 ? 4.092 3.183 -20.087 1.00 91.12 279 ALA A CA 1
ATOM 2153 C C . ALA A 1 279 ? 3.263 2.891 -21.355 1.00 91.12 279 ALA A C 1
ATOM 2155 O O . ALA A 1 279 ? 3.180 3.741 -22.238 1.00 91.12 279 ALA A O 1
ATOM 2156 N N . CYS A 1 280 ? 2.594 1.734 -21.435 1.00 92.69 280 CYS A N 1
ATOM 2157 C CA . CYS A 1 280 ? 1.665 1.429 -22.526 1.00 92.69 280 CYS A CA 1
ATOM 2158 C C . CYS A 1 280 ? 0.488 2.414 -22.567 1.00 92.69 280 CYS A C 1
ATOM 2160 O O . CYS A 1 280 ? 0.134 2.892 -23.645 1.00 92.69 280 CYS A O 1
ATOM 2162 N N . PHE A 1 281 ? -0.107 2.741 -21.414 1.00 90.88 281 PHE A N 1
ATOM 2163 C CA . PHE A 1 281 ? -1.180 3.738 -21.349 1.00 90.88 281 PHE A CA 1
ATOM 2164 C C . PHE A 1 281 ? -0.681 5.140 -21.696 1.00 90.88 281 PHE A C 1
ATOM 2166 O O . PHE A 1 281 ? -1.364 5.865 -22.411 1.00 90.88 281 PHE A O 1
ATOM 2173 N N . ASP A 1 282 ? 0.519 5.503 -21.255 1.00 91.75 282 ASP A N 1
ATOM 2174 C CA . ASP A 1 282 ? 1.114 6.803 -21.552 1.00 91.75 282 ASP A CA 1
ATOM 2175 C C . ASP A 1 282 ? 1.391 6.974 -23.043 1.00 91.75 282 ASP A C 1
ATOM 2177 O O . ASP A 1 282 ? 1.102 8.035 -23.592 1.00 91.75 282 ASP A O 1
ATOM 2181 N N . ALA A 1 283 ? 1.866 5.925 -23.719 1.00 92.56 283 ALA A N 1
ATOM 2182 C CA . ALA A 1 283 ? 2.033 5.934 -25.168 1.00 92.56 283 ALA A CA 1
ATOM 2183 C C . ALA A 1 283 ? 0.677 6.024 -25.888 1.00 92.56 283 ALA A C 1
ATOM 2185 O O . ALA A 1 283 ? 0.500 6.849 -26.780 1.00 92.56 283 ALA A O 1
ATOM 2186 N N . ALA A 1 284 ? -0.313 5.231 -25.463 1.00 92.62 284 ALA A N 1
ATOM 2187 C CA . ALA A 1 284 ? -1.651 5.246 -26.056 1.00 92.62 284 ALA A CA 1
ATOM 2188 C C . ALA A 1 284 ? -2.376 6.595 -25.883 1.00 92.62 284 ALA A C 1
ATOM 2190 O O . ALA A 1 284 ? -3.178 6.978 -26.733 1.00 92.62 284 ALA A O 1
ATOM 2191 N N . LEU A 1 285 ? -2.092 7.319 -24.796 1.00 91.94 285 LEU A N 1
ATOM 2192 C CA . LEU A 1 285 ? -2.625 8.656 -24.520 1.00 91.94 285 LEU A CA 1
ATOM 2193 C C . LEU A 1 285 ? -1.781 9.788 -25.130 1.00 91.94 285 LEU A C 1
ATOM 2195 O O . LEU A 1 285 ? -2.169 10.950 -25.017 1.00 91.94 285 LEU A O 1
ATOM 2199 N N . GLY A 1 286 ? -0.644 9.477 -25.760 1.00 93.06 286 GLY A N 1
ATOM 2200 C CA . GLY A 1 286 ? 0.256 10.468 -26.354 1.00 93.06 286 GLY A CA 1
ATOM 2201 C C . GLY A 1 286 ? 1.067 11.279 -25.338 1.00 93.06 286 GLY A C 1
ATOM 2202 O O . GLY A 1 286 ? 1.542 12.363 -25.661 1.00 93.06 286 GLY A O 1
ATOM 2203 N N . PHE A 1 287 ? 1.224 10.791 -24.103 1.00 90.81 287 PHE A N 1
ATOM 2204 C CA . PHE A 1 287 ? 2.128 11.397 -23.117 1.00 90.81 287 PHE A CA 1
ATOM 2205 C C . PHE A 1 287 ? 3.600 11.087 -23.398 1.00 90.81 287 PHE A C 1
ATOM 2207 O O . PHE A 1 287 ? 4.470 11.844 -22.968 1.00 90.81 287 PHE A O 1
ATOM 2214 N N . ILE A 1 288 ? 3.875 9.984 -24.096 1.00 91.38 288 ILE A N 1
ATOM 2215 C CA . ILE A 1 288 ? 5.201 9.624 -24.603 1.00 91.38 288 ILE A CA 1
ATOM 2216 C C . ILE A 1 288 ? 5.081 9.181 -26.063 1.00 91.38 288 ILE A C 1
ATOM 2218 O O . ILE A 1 288 ? 4.093 8.554 -26.439 1.00 91.38 288 ILE A O 1
ATOM 2222 N N . ASP A 1 289 ? 6.096 9.476 -26.874 1.00 92.38 289 ASP A N 1
ATOM 2223 C CA . ASP A 1 289 ? 6.065 9.200 -28.319 1.00 92.38 289 ASP A CA 1
ATOM 2224 C C . ASP A 1 289 ? 6.174 7.706 -28.651 1.00 92.38 289 ASP A C 1
ATOM 2226 O O . ASP A 1 289 ? 5.733 7.254 -29.707 1.00 92.38 289 ASP A O 1
ATOM 2230 N N . SER A 1 290 ? 6.807 6.925 -27.773 1.00 91.00 290 SER A N 1
ATOM 2231 C CA . SER A 1 290 ? 7.020 5.494 -27.983 1.00 91.00 290 SER A CA 1
ATOM 2232 C C . SER A 1 290 ? 7.229 4.738 -26.674 1.00 91.00 290 SER A C 1
ATOM 2234 O O . SER A 1 290 ? 7.609 5.308 -25.650 1.00 91.00 290 SER A O 1
ATOM 2236 N N . LEU A 1 291 ? 6.982 3.429 -26.725 1.00 91.88 291 LEU A N 1
ATOM 2237 C CA . LEU A 1 291 ? 7.279 2.502 -25.640 1.00 91.88 291 LEU A CA 1
ATOM 2238 C C . LEU A 1 291 ? 8.729 2.010 -25.748 1.00 91.88 291 LEU A C 1
ATOM 2240 O O . LEU A 1 291 ? 9.120 1.449 -26.771 1.00 91.88 291 LEU A O 1
ATOM 2244 N N . THR A 1 292 ? 9.500 2.134 -24.668 1.00 89.69 292 THR A N 1
ATOM 2245 C CA . THR A 1 292 ? 10.867 1.597 -24.594 1.00 89.69 292 THR A CA 1
ATOM 2246 C C . THR A 1 292 ? 10.873 0.200 -23.975 1.00 89.69 292 THR A C 1
ATOM 2248 O O . THR A 1 292 ? 10.482 0.023 -22.820 1.00 89.69 292 THR A O 1
ATOM 2251 N N . ILE A 1 293 ? 11.371 -0.794 -24.714 1.00 91.00 293 ILE A N 1
ATOM 2252 C CA . ILE A 1 293 ? 11.575 -2.159 -24.210 1.00 91.00 293 ILE A CA 1
ATOM 2253 C C . ILE A 1 293 ? 12.975 -2.282 -23.597 1.00 91.00 293 ILE A C 1
ATOM 2255 O O . ILE A 1 293 ? 13.989 -2.160 -24.283 1.00 91.00 293 ILE A O 1
ATOM 2259 N N . MET A 1 294 ? 13.028 -2.540 -22.289 1.00 89.19 294 MET A N 1
ATOM 2260 C CA . MET A 1 294 ? 14.272 -2.613 -21.516 1.00 89.19 294 MET A CA 1
ATOM 2261 C C . MET A 1 294 ? 14.927 -4.000 -21.629 1.00 89.19 294 MET A C 1
ATOM 2263 O O . MET A 1 294 ? 14.845 -4.816 -20.710 1.00 89.19 294 MET A O 1
ATOM 2267 N N . GLY A 1 295 ? 15.590 -4.245 -22.761 1.00 91.44 295 GLY A N 1
ATOM 2268 C CA . GLY A 1 295 ? 16.361 -5.461 -23.042 1.00 91.44 295 GLY A CA 1
ATOM 2269 C C . GLY A 1 295 ? 15.612 -6.483 -23.904 1.00 91.44 295 GLY A C 1
ATOM 2270 O O . GLY A 1 295 ? 14.415 -6.707 -23.734 1.00 91.44 295 GLY A O 1
ATOM 2271 N N . THR A 1 296 ? 16.342 -7.102 -24.835 1.00 95.00 296 THR A N 1
ATOM 2272 C CA . THR A 1 296 ? 15.812 -8.033 -25.853 1.00 95.00 296 THR A CA 1
ATOM 2273 C C . THR A 1 296 ? 16.683 -9.289 -26.014 1.00 95.00 296 THR A C 1
ATOM 2275 O O . THR A 1 296 ? 16.627 -9.974 -27.031 1.00 95.00 296 THR A O 1
ATOM 2278 N N . GLN A 1 297 ? 17.513 -9.590 -25.011 1.00 95.75 297 GLN A N 1
ATOM 2279 C CA . GLN A 1 297 ? 18.477 -10.698 -25.004 1.00 95.75 297 GLN A CA 1
ATOM 2280 C C . GLN A 1 297 ? 18.269 -11.655 -23.816 1.00 95.75 297 GLN A C 1
ATOM 2282 O O . GLN A 1 297 ? 19.180 -12.385 -23.432 1.00 95.75 297 GLN A O 1
ATOM 2287 N N . PHE A 1 298 ? 17.090 -11.640 -23.192 1.00 92.69 298 PHE A N 1
ATOM 2288 C CA . PHE A 1 298 ? 16.753 -12.595 -22.139 1.00 92.69 298 PHE A CA 1
ATOM 2289 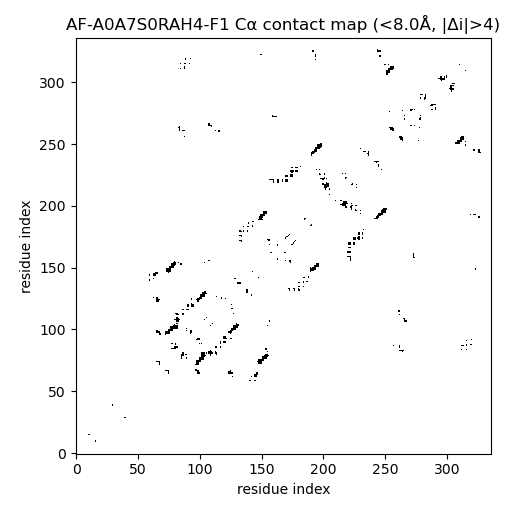C C . PHE A 1 298 ? 16.555 -14.004 -22.727 1.00 92.69 298 PHE A C 1
ATOM 2291 O O . PHE A 1 298 ? 16.148 -14.132 -23.882 1.00 92.69 298 PHE A O 1
ATOM 2298 N N . PRO A 1 299 ? 16.794 -15.077 -21.951 1.00 92.19 299 PRO A N 1
ATOM 2299 C CA . PRO A 1 299 ? 16.556 -16.455 -22.384 1.00 92.19 299 PRO A CA 1
ATOM 2300 C C . PRO A 1 299 ? 15.052 -16.789 -22.367 1.00 92.19 299 PRO A C 1
ATOM 2302 O O . PRO A 1 299 ? 14.583 -17.631 -21.606 1.00 92.19 299 PRO A O 1
ATOM 2305 N N . THR A 1 300 ? 14.271 -16.082 -23.178 1.00 94.50 300 THR A N 1
ATOM 2306 C CA . THR A 1 300 ? 12.814 -16.206 -23.306 1.00 94.50 300 THR A CA 1
ATOM 2307 C C . THR A 1 300 ? 12.436 -16.291 -24.785 1.00 94.50 300 THR A C 1
ATOM 2309 O O . THR A 1 300 ? 13.268 -16.076 -25.664 1.00 94.50 300 THR A O 1
ATOM 2312 N N . ARG A 1 301 ? 11.169 -16.611 -25.081 1.00 95.69 301 ARG A N 1
ATOM 2313 C CA . ARG A 1 301 ? 10.697 -16.890 -26.449 1.00 95.69 301 ARG A CA 1
ATOM 2314 C C . ARG A 1 301 ? 11.022 -15.785 -27.465 1.00 95.69 301 ARG A C 1
ATOM 2316 O O . ARG A 1 301 ? 11.301 -16.100 -28.614 1.00 95.69 301 ARG A O 1
ATOM 2323 N N . ASP A 1 302 ? 10.934 -14.521 -27.063 1.00 96.31 302 ASP A N 1
ATOM 2324 C CA . ASP A 1 302 ? 11.139 -13.351 -27.930 1.00 96.31 302 ASP A CA 1
ATOM 2325 C C . ASP A 1 302 ? 12.295 -12.452 -27.464 1.00 96.31 302 ASP A C 1
ATOM 2327 O O . ASP A 1 302 ? 12.442 -11.324 -27.933 1.00 96.31 302 ASP A O 1
ATOM 2331 N N . GLY A 1 303 ? 13.113 -12.937 -26.526 1.00 96.19 303 GLY A N 1
ATOM 2332 C CA . GLY A 1 303 ? 14.227 -12.182 -25.964 1.00 96.19 303 GLY A CA 1
ATOM 2333 C C . GLY A 1 303 ? 13.825 -11.119 -24.938 1.00 96.19 303 GLY A C 1
ATOM 2334 O O . GLY A 1 303 ? 14.701 -10.544 -24.294 1.00 96.19 303 GLY A O 1
ATOM 2335 N N . THR A 1 304 ? 12.534 -10.842 -24.734 1.00 95.69 304 THR A N 1
ATOM 2336 C CA . THR A 1 304 ? 12.063 -9.842 -23.764 1.00 95.69 304 THR A CA 1
ATOM 2337 C C . THR A 1 304 ? 11.785 -10.455 -22.391 1.00 95.69 304 THR A C 1
ATOM 2339 O O . THR A 1 304 ? 11.705 -11.671 -22.211 1.00 95.69 304 THR A O 1
ATOM 2342 N N . CYS A 1 305 ? 11.659 -9.619 -21.362 1.00 91.31 305 CYS A N 1
ATOM 2343 C CA . CYS A 1 305 ? 11.433 -10.106 -20.007 1.00 91.31 305 CYS A CA 1
ATOM 2344 C C . CYS A 1 305 ? 9.983 -10.601 -19.795 1.00 91.31 305 CYS A C 1
ATOM 2346 O O . CYS A 1 305 ? 9.021 -9.906 -20.106 1.00 91.31 305 CYS A O 1
ATOM 2348 N N . VAL A 1 306 ? 9.818 -11.797 -19.214 1.00 91.69 306 VAL A N 1
ATOM 2349 C CA . VAL A 1 306 ? 8.499 -12.379 -18.897 1.00 91.69 306 VAL A CA 1
ATOM 2350 C C . VAL A 1 306 ? 8.067 -11.975 -17.488 1.00 91.69 306 VAL A C 1
ATOM 2352 O O . VAL A 1 306 ? 8.884 -11.920 -16.563 1.00 91.69 306 VAL A O 1
ATOM 2355 N N . ARG A 1 307 ? 6.782 -11.658 -17.318 1.00 92.44 307 ARG A N 1
ATOM 2356 C CA . ARG A 1 307 ? 6.182 -11.213 -16.055 1.00 92.44 307 ARG A CA 1
ATOM 2357 C C . ARG A 1 307 ? 4.803 -11.839 -15.875 1.00 92.44 307 ARG A C 1
ATOM 2359 O O . ARG A 1 307 ? 4.082 -12.012 -16.851 1.00 92.44 307 ARG A O 1
ATOM 2366 N N . ASP A 1 308 ? 4.454 -12.119 -14.625 1.00 94.31 308 ASP A N 1
ATOM 2367 C CA . ASP A 1 308 ? 3.091 -12.465 -14.222 1.00 94.31 308 ASP A CA 1
ATOM 2368 C C . ASP A 1 308 ? 2.295 -11.175 -13.969 1.00 94.31 308 ASP A C 1
ATOM 2370 O O . ASP A 1 308 ? 2.749 -10.308 -13.204 1.00 94.31 308 ASP A O 1
ATOM 2374 N N . TYR A 1 309 ? 1.159 -11.041 -14.654 1.00 95.75 309 TYR A N 1
ATOM 2375 C CA . TYR A 1 309 ? 0.279 -9.882 -14.604 1.00 95.75 309 TYR A CA 1
ATOM 2376 C C . TYR A 1 309 ? -1.063 -10.257 -13.982 1.00 95.75 309 TYR A C 1
ATOM 2378 O O . TYR A 1 309 ? -1.781 -11.103 -14.507 1.00 95.75 309 TYR A O 1
ATOM 2386 N N . VAL A 1 310 ? -1.446 -9.540 -12.927 1.00 96.62 310 VAL A N 1
ATOM 2387 C CA . VAL A 1 310 ? -2.730 -9.710 -12.236 1.00 96.62 310 VAL A CA 1
ATOM 2388 C C . VAL A 1 310 ? -3.568 -8.443 -12.363 1.00 96.62 310 VAL A C 1
ATOM 2390 O O . VAL A 1 310 ? -3.055 -7.330 -12.194 1.00 96.62 310 VAL A O 1
ATOM 2393 N N . HIS A 1 311 ? -4.855 -8.589 -12.676 1.00 97.69 311 HIS A N 1
ATOM 2394 C CA . HIS A 1 311 ? -5.747 -7.439 -12.745 1.00 97.69 311 HIS A CA 1
ATOM 2395 C C . HIS A 1 311 ? -5.982 -6.870 -11.338 1.00 97.69 311 HIS A C 1
ATOM 2397 O O . HIS A 1 311 ? -6.091 -7.607 -10.357 1.00 97.69 311 HIS A O 1
ATOM 2403 N N . VAL A 1 312 ? -6.069 -5.544 -11.212 1.00 97.75 312 VAL A N 1
ATOM 2404 C CA . VAL A 1 312 ? -6.244 -4.871 -9.914 1.00 97.75 312 VAL A CA 1
ATOM 2405 C C . VAL A 1 312 ? -7.516 -5.315 -9.189 1.00 97.75 312 VAL A C 1
ATOM 2407 O O . VAL A 1 312 ? -7.498 -5.436 -7.967 1.00 97.75 312 VAL A O 1
ATOM 2410 N N . THR A 1 313 ? -8.591 -5.610 -9.924 1.00 96.62 313 THR A N 1
ATOM 2411 C CA . THR A 1 313 ? -9.835 -6.153 -9.356 1.00 96.62 313 THR A CA 1
ATOM 2412 C C . THR A 1 313 ? -9.606 -7.514 -8.705 1.00 96.62 313 THR A C 1
ATOM 2414 O O . THR A 1 313 ? -9.909 -7.656 -7.527 1.00 96.62 313 THR A O 1
ATOM 2417 N N . ASP A 1 314 ? -8.977 -8.460 -9.408 1.00 97.44 314 ASP A N 1
ATOM 2418 C CA . ASP A 1 314 ? -8.691 -9.801 -8.874 1.00 97.44 314 ASP A CA 1
ATOM 2419 C C . ASP A 1 314 ? -7.793 -9.725 -7.634 1.00 97.44 314 ASP A C 1
ATOM 2421 O O . ASP A 1 314 ? -7.984 -10.426 -6.639 1.00 97.44 314 ASP A O 1
ATOM 2425 N N . LEU A 1 315 ? -6.815 -8.817 -7.660 1.00 97.81 315 LEU A N 1
ATOM 2426 C CA . LEU A 1 315 ? -5.961 -8.591 -6.506 1.00 97.81 315 LEU A CA 1
ATOM 2427 C C . LEU A 1 315 ? -6.753 -8.054 -5.304 1.00 97.81 315 LEU A C 1
ATOM 2429 O O . LEU A 1 315 ? -6.509 -8.464 -4.167 1.00 97.81 315 LEU A O 1
ATOM 2433 N N . VAL A 1 316 ? -7.661 -7.105 -5.525 1.00 97.44 316 VAL A N 1
ATOM 2434 C CA . VAL A 1 316 ? -8.511 -6.554 -4.464 1.00 97.44 316 VAL A CA 1
ATOM 2435 C C . VAL A 1 316 ? -9.472 -7.615 -3.929 1.00 97.44 316 VAL A C 1
ATOM 2437 O O . VAL A 1 316 ? -9.661 -7.684 -2.714 1.00 97.44 316 VAL A O 1
ATOM 2440 N N . ASP A 1 317 ? -9.988 -8.500 -4.780 1.00 95.44 317 ASP A N 1
ATOM 2441 C CA . ASP A 1 317 ? -10.815 -9.640 -4.369 1.00 95.44 317 ASP A CA 1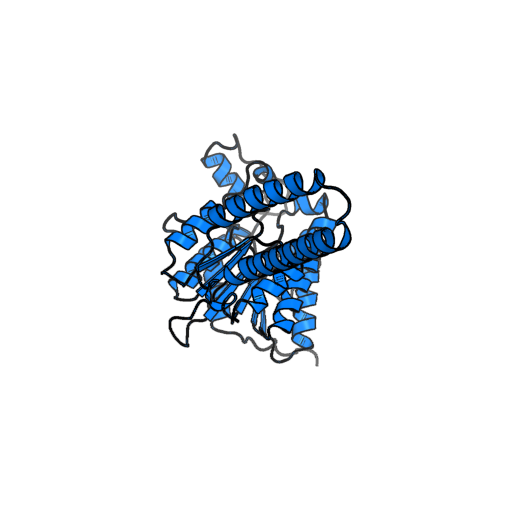
ATOM 2442 C C . ASP A 1 317 ? -10.066 -10.556 -3.403 1.00 95.44 317 ASP A C 1
ATOM 2444 O O . ASP A 1 317 ? -10.626 -10.978 -2.387 1.00 95.44 317 ASP A O 1
ATOM 2448 N N . ALA A 1 318 ? -8.774 -10.796 -3.644 1.00 94.94 318 ALA A N 1
ATOM 2449 C CA . ALA A 1 318 ? -7.934 -11.538 -2.710 1.00 94.94 318 ALA A CA 1
ATOM 2450 C C . ALA A 1 318 ? -7.818 -10.828 -1.345 1.00 94.94 318 ALA A C 1
ATOM 2452 O O . ALA A 1 318 ? -7.917 -11.479 -0.304 1.00 94.94 318 ALA A O 1
ATOM 2453 N N . HIS A 1 319 ? -7.682 -9.495 -1.318 1.00 95.81 319 HIS A N 1
ATOM 2454 C CA . HIS A 1 319 ? -7.638 -8.735 -0.060 1.00 95.81 319 HIS A CA 1
ATOM 2455 C C . HIS A 1 319 ? -8.953 -8.839 0.716 1.00 95.81 319 HIS A C 1
ATOM 2457 O O . HIS A 1 319 ? -8.930 -9.062 1.925 1.00 95.81 319 HIS A O 1
ATOM 2463 N N . VAL A 1 320 ? -10.094 -8.704 0.035 1.00 92.44 320 VAL A N 1
ATOM 2464 C CA . VAL A 1 320 ? -11.425 -8.841 0.650 1.00 92.44 320 VAL A CA 1
ATOM 2465 C C . VAL A 1 320 ? -11.644 -10.265 1.162 1.00 92.44 320 VAL A C 1
ATOM 2467 O O . VAL A 1 320 ? -12.121 -10.456 2.279 1.00 92.44 320 VAL A O 1
ATOM 2470 N N . THR A 1 321 ? -11.229 -11.271 0.393 1.00 92.62 321 THR A N 1
ATOM 2471 C CA . THR A 1 321 ? -11.348 -12.684 0.778 1.00 92.62 321 THR A CA 1
ATOM 2472 C C . THR A 1 321 ? -10.581 -12.973 2.068 1.00 92.62 321 THR A C 1
ATOM 2474 O O . THR A 1 321 ? -11.134 -13.560 3.002 1.00 92.62 321 THR A O 1
ATOM 2477 N N . VAL A 1 322 ? -9.338 -12.491 2.162 1.00 91.56 322 VAL A N 1
ATOM 2478 C CA . VAL A 1 322 ? -8.495 -12.597 3.363 1.00 91.56 322 VAL A CA 1
ATOM 2479 C C . VAL A 1 322 ? -9.062 -11.773 4.524 1.00 91.56 322 VAL A C 1
ATOM 2481 O O . VAL A 1 322 ? -9.023 -12.207 5.676 1.00 91.56 322 VAL A O 1
ATOM 2484 N N . ALA A 1 323 ? -9.654 -10.609 4.244 1.00 86.94 323 ALA A N 1
ATOM 2485 C CA . ALA A 1 323 ? -10.353 -9.811 5.248 1.00 86.94 323 ALA A CA 1
ATOM 2486 C C . ALA A 1 323 ? -11.584 -10.543 5.819 1.00 86.94 323 ALA A C 1
ATOM 2488 O O . ALA A 1 323 ? -11.916 -10.343 6.988 1.00 86.94 323 ALA A O 1
ATOM 2489 N N . GLY A 1 324 ? -12.227 -11.420 5.045 1.00 80.12 324 GLY A N 1
ATOM 2490 C CA . GLY A 1 324 ? -13.291 -12.312 5.516 1.00 80.12 324 GLY A CA 1
ATOM 2491 C C . GLY A 1 324 ? -12.796 -13.565 6.258 1.00 80.12 324 GLY A C 1
ATOM 2492 O O . GLY A 1 324 ? -13.509 -14.071 7.120 1.00 80.12 324 GLY A O 1
ATOM 2493 N N . HIS A 1 325 ? -11.574 -14.039 5.978 1.00 60.69 325 HIS A N 1
ATOM 2494 C CA . HIS A 1 325 ? -11.014 -15.297 6.503 1.00 60.69 325 HIS A CA 1
ATOM 2495 C C . HIS A 1 325 ? -9.645 -15.086 7.186 1.00 60.69 325 HIS A C 1
ATOM 2497 O O . HIS A 1 325 ? -8.603 -15.357 6.591 1.00 60.69 325 HIS A O 1
ATOM 2503 N N . PRO A 1 326 ? -9.600 -14.633 8.452 1.00 47.97 326 PRO A N 1
ATOM 2504 C CA . PRO A 1 326 ? -8.350 -14.280 9.139 1.00 47.97 326 PRO A CA 1
ATOM 2505 C C . PRO A 1 326 ? -7.428 -15.458 9.533 1.00 47.97 326 PRO A C 1
ATOM 2507 O O . PRO A 1 326 ? -6.505 -15.257 10.321 1.00 47.97 326 PRO A O 1
ATOM 2510 N N . SER A 1 327 ? -7.635 -16.676 9.022 1.00 41.34 327 SER A N 1
ATOM 2511 C CA . SER A 1 327 ? -6.852 -17.858 9.404 1.00 41.34 327 SER A CA 1
ATOM 2512 C C . SER A 1 327 ? -6.555 -18.784 8.222 1.00 41.34 327 SER A C 1
ATOM 2514 O O . SER A 1 327 ? -7.420 -19.552 7.808 1.00 41.34 327 SER A O 1
ATOM 2516 N N . HIS A 1 328 ? -5.301 -18.798 7.767 1.00 37.12 328 HIS A N 1
ATOM 2517 C CA . HIS A 1 328 ? -4.682 -20.039 7.304 1.00 37.12 328 HIS A CA 1
ATOM 2518 C C . HIS A 1 328 ? -3.784 -20.569 8.432 1.00 37.12 328 HIS A C 1
ATOM 2520 O O . HIS A 1 328 ? -2.983 -19.797 8.968 1.00 37.12 328 HIS A O 1
ATOM 2526 N N . PRO A 1 329 ? -3.911 -21.845 8.842 1.00 33.72 329 PRO A N 1
ATOM 2527 C CA . PRO A 1 329 ? -2.912 -22.462 9.706 1.00 33.72 329 PRO A CA 1
ATOM 2528 C C . PRO A 1 329 ? -1.559 -22.512 8.970 1.00 33.72 329 PRO A C 1
ATOM 2530 O O . PRO A 1 329 ? -1.544 -22.539 7.735 1.00 33.72 329 PRO A O 1
ATOM 2533 N N . PRO A 1 330 ? -0.423 -22.510 9.693 1.00 37.06 330 PRO A N 1
ATOM 2534 C CA . PRO A 1 330 ? 0.879 -22.700 9.063 1.00 37.06 330 PRO A CA 1
ATOM 2535 C C . PRO A 1 330 ? 0.884 -24.020 8.270 1.00 37.06 330 PRO A C 1
ATOM 2537 O O . PRO A 1 330 ? 0.231 -24.979 8.699 1.00 37.06 330 PRO A O 1
ATOM 2540 N N . PRO A 1 331 ? 1.593 -24.099 7.127 1.00 39.06 331 PRO A N 1
ATOM 2541 C CA . PRO A 1 331 ? 1.780 -25.373 6.444 1.00 39.06 331 PRO A CA 1
ATOM 2542 C C . PRO A 1 331 ? 2.392 -26.385 7.427 1.00 39.06 331 PRO A C 1
ATOM 2544 O O . PRO A 1 331 ? 3.201 -25.987 8.275 1.00 39.06 331 PRO A O 1
ATOM 2547 N N . PRO A 1 332 ? 2.001 -27.672 7.364 1.00 32.69 332 PRO A N 1
ATOM 2548 C CA . PRO A 1 332 ? 2.528 -28.685 8.268 1.00 32.69 332 PRO A CA 1
ATOM 2549 C C . PRO A 1 332 ? 4.057 -28.684 8.202 1.00 32.69 332 PRO A C 1
ATOM 2551 O O . PRO A 1 332 ? 4.643 -28.692 7.120 1.00 32.69 332 PRO A O 1
ATOM 2554 N N . SER A 1 333 ? 4.697 -28.639 9.370 1.00 41.34 333 SER A N 1
ATOM 2555 C CA . SER A 1 333 ? 6.148 -28.697 9.511 1.00 41.34 333 SER A CA 1
ATOM 2556 C C . SER A 1 333 ? 6.661 -30.035 8.976 1.00 41.34 333 SER A C 1
ATOM 2558 O O . SER A 1 333 ? 6.686 -31.028 9.700 1.00 41.34 333 SER A O 1
ATOM 2560 N N . SER A 1 334 ? 7.069 -30.087 7.712 1.00 44.91 334 SER A N 1
ATOM 2561 C CA . SER A 1 334 ? 7.790 -31.234 7.164 1.00 44.91 334 SER A CA 1
ATOM 2562 C C . SER A 1 334 ? 9.281 -31.093 7.467 1.00 44.91 334 SER A C 1
ATOM 2564 O O . SER A 1 334 ? 10.070 -30.789 6.577 1.00 44.91 334 SER A O 1
ATOM 2566 N N . LEU A 1 335 ? 9.650 -31.271 8.735 1.00 38.00 335 LEU A N 1
ATOM 2567 C CA . LEU A 1 335 ? 11.012 -31.604 9.154 1.00 38.00 335 LEU A CA 1
ATOM 2568 C C . LEU A 1 335 ? 10.922 -32.569 10.344 1.00 38.00 335 LEU A C 1
ATOM 2570 O O . LEU A 1 335 ? 10.928 -32.159 11.504 1.00 38.00 335 LEU A O 1
ATOM 2574 N N . SER A 1 336 ? 10.794 -33.851 10.005 1.00 37.12 336 SER A N 1
ATOM 2575 C CA . SER A 1 336 ? 11.360 -34.980 10.745 1.00 37.12 336 SER A CA 1
ATOM 2576 C C . SER A 1 336 ? 12.465 -35.567 9.885 1.00 37.12 336 SER A C 1
ATOM 2578 O O . SER A 1 336 ? 12.151 -35.806 8.694 1.00 37.12 336 SER A O 1
#

Nearest PDB structures (foldseek):
  8wov-assembly1_B  TM=9.503E-01  e=1.904E-26  Arabidopsis thaliana
  8wop-assembly1_A  TM=9.509E-01  e=4.315E-25  Arabidopsis thaliana
  8wov-assembly1_A  TM=9.336E-01  e=1.934E-24  Arabidopsis thaliana
  7xpq-assembly1_B  TM=9.451E-01  e=5.366E-24  Zea mays
  7k3p-assembly1_B  TM=8.470E-01  e=2.406E-23  Campylobacter jejuni subsp. jejuni NCTC 11168 = ATCC 700819